Protein AF-A0A7C5BN01-F1 (afdb_monomer_lite)

Structure (mmCIF, N/CA/C/O backbone):
data_AF-A0A7C5BN01-F1
#
_entry.id   AF-A0A7C5BN01-F1
#
loop_
_atom_site.group_PDB
_atom_site.id
_atom_site.type_symbol
_atom_site.label_atom_id
_atom_site.label_alt_id
_atom_site.label_comp_id
_atom_site.label_asym_id
_atom_site.label_entity_id
_atom_site.label_seq_id
_atom_site.pdbx_PDB_ins_code
_atom_site.Cartn_x
_atom_site.Cartn_y
_atom_site.Cartn_z
_atom_site.occupancy
_atom_site.B_iso_or_equiv
_atom_site.auth_seq_id
_atom_site.auth_comp_id
_atom_site.auth_asym_id
_atom_site.auth_atom_id
_atom_site.pdbx_PDB_model_num
ATOM 1 N N . MET A 1 1 ? -23.016 30.269 14.672 1.00 46.22 1 MET A N 1
ATOM 2 C CA . MET A 1 1 ? -21.923 30.623 15.603 1.00 46.22 1 MET A CA 1
ATOM 3 C C . MET A 1 1 ? -20.638 30.646 14.795 1.00 46.22 1 MET A C 1
ATOM 5 O O . MET A 1 1 ? -20.379 29.663 14.116 1.00 46.22 1 MET A O 1
ATOM 9 N N . SER A 1 2 ? -19.907 31.763 14.779 1.00 53.81 2 SER A N 1
ATOM 10 C CA . SER A 1 2 ? -18.600 31.839 14.113 1.00 53.81 2 SER A CA 1
ATOM 11 C C . SER A 1 2 ? -17.539 31.393 15.111 1.00 53.81 2 SER A C 1
ATOM 13 O O . SER A 1 2 ? -17.453 31.978 16.188 1.00 53.81 2 SER A O 1
ATOM 15 N N . PHE A 1 3 ? -16.784 30.345 14.792 1.00 73.88 3 PHE A N 1
ATOM 16 C CA . PHE A 1 3 ? -15.655 29.918 15.616 1.00 73.88 3 PHE A CA 1
ATOM 17 C C . PHE A 1 3 ? -14.474 30.857 15.372 1.00 73.88 3 PHE A C 1
ATOM 19 O O . PHE A 1 3 ? -14.192 31.208 14.227 1.00 73.88 3 PHE A O 1
ATOM 26 N N . ASP A 1 4 ? -13.797 31.273 16.440 1.00 85.88 4 ASP A N 1
ATOM 27 C CA . ASP A 1 4 ? -12.591 32.094 16.331 1.00 85.88 4 ASP A CA 1
ATOM 28 C C . ASP A 1 4 ? -11.382 31.224 15.936 1.00 85.88 4 ASP A C 1
ATOM 30 O O . ASP A 1 4 ? -11.236 30.081 16.383 1.00 85.88 4 ASP A O 1
ATOM 34 N N . HIS A 1 5 ? -10.484 31.770 15.115 1.00 83.12 5 HIS A N 1
ATOM 35 C CA . HIS A 1 5 ? -9.267 31.104 14.653 1.00 83.12 5 HIS A CA 1
ATOM 36 C C . HIS A 1 5 ? -8.423 30.589 15.830 1.00 83.12 5 HIS A C 1
ATOM 38 O O . HIS A 1 5 ? -7.853 29.496 15.772 1.00 83.12 5 HIS A O 1
ATOM 44 N N . GLN A 1 6 ? -8.365 31.340 16.936 1.00 85.62 6 GLN A N 1
ATOM 45 C CA . GLN A 1 6 ? -7.630 30.914 18.128 1.00 85.62 6 GLN A CA 1
ATOM 46 C C . GLN A 1 6 ? -8.250 29.682 18.798 1.00 85.62 6 GLN A C 1
ATOM 48 O O . GLN A 1 6 ? -7.517 28.813 19.278 1.00 85.62 6 GLN A O 1
ATOM 53 N N . GLN A 1 7 ? -9.582 29.569 18.796 1.00 80.56 7 GLN A N 1
ATOM 54 C CA . GLN A 1 7 ? -10.296 28.426 19.370 1.00 80.56 7 GLN A CA 1
ATOM 55 C C . GLN A 1 7 ? -10.009 27.149 18.574 1.00 80.56 7 GLN A C 1
ATOM 57 O O . GLN A 1 7 ? -9.679 26.119 19.164 1.00 80.56 7 GLN A O 1
ATOM 62 N N . VAL A 1 8 ? -10.047 27.237 17.241 1.00 81.38 8 VAL A N 1
ATOM 63 C CA . VAL A 1 8 ? -9.732 26.112 16.346 1.00 81.38 8 VAL A CA 1
ATOM 64 C C . VAL A 1 8 ? -8.272 25.679 16.508 1.00 81.38 8 VAL A C 1
ATOM 66 O O . VAL A 1 8 ? -7.999 24.500 16.732 1.00 81.38 8 VAL A O 1
ATOM 69 N N . ALA A 1 9 ? -7.325 26.622 16.483 1.00 84.19 9 ALA A N 1
ATOM 70 C CA . ALA A 1 9 ? -5.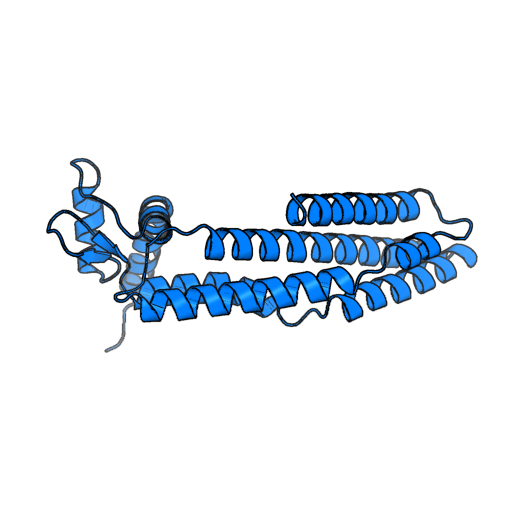904 26.312 16.651 1.00 84.19 9 ALA A CA 1
ATOM 71 C C . ALA A 1 9 ? -5.591 25.691 18.026 1.00 84.19 9 ALA A C 1
ATOM 73 O O . ALA A 1 9 ? -4.748 24.801 18.133 1.00 84.19 9 ALA A O 1
ATOM 74 N N . SER A 1 10 ? -6.274 26.139 19.084 1.00 86.62 10 SER A N 1
ATOM 75 C CA . SER A 1 10 ? -6.144 25.569 20.430 1.00 86.62 10 SER A CA 1
ATOM 76 C C . SER A 1 10 ? -6.632 24.119 20.493 1.00 86.62 10 SER A C 1
ATOM 78 O O . SER A 1 10 ? -5.953 23.271 21.071 1.00 86.62 10 SER A O 1
ATOM 80 N N . LEU A 1 11 ? -7.763 23.812 19.846 1.00 86.31 11 LEU A N 1
ATOM 81 C CA . LEU A 1 11 ? -8.287 22.449 19.761 1.00 86.31 11 LEU A CA 1
ATOM 82 C C . LEU A 1 11 ? -7.322 21.517 19.016 1.00 86.31 11 LEU A C 1
ATOM 84 O O . LEU A 1 11 ? -7.012 20.439 19.518 1.00 86.31 11 LEU A O 1
ATOM 88 N N . ILE A 1 12 ? -6.806 21.953 17.862 1.00 86.50 12 ILE A N 1
ATOM 89 C CA . ILE A 1 12 ? -5.848 21.172 17.064 1.00 86.50 12 ILE A CA 1
ATOM 90 C C . ILE A 1 12 ? -4.569 20.906 17.865 1.00 86.50 12 ILE A C 1
ATOM 92 O O . ILE A 1 12 ? -4.094 19.774 17.896 1.00 86.50 12 ILE A O 1
ATOM 96 N N . ARG A 1 13 ? -4.036 21.917 18.566 1.00 89.31 13 ARG A N 1
ATOM 97 C CA . ARG A 1 13 ? -2.856 21.738 19.425 1.00 89.31 13 ARG A CA 1
ATOM 98 C C . ARG A 1 13 ? -3.101 20.733 20.542 1.00 89.31 13 ARG A C 1
ATOM 100 O O . ARG A 1 13 ? -2.255 19.874 20.739 1.00 89.31 13 ARG A O 1
ATOM 107 N N . LYS A 1 14 ? -4.243 20.808 21.234 1.00 86.75 14 LYS A N 1
ATOM 108 C CA . LYS A 1 14 ? -4.600 19.843 22.289 1.00 86.75 14 LYS A CA 1
ATOM 109 C C . LYS A 1 14 ? -4.713 18.417 21.761 1.00 86.75 14 LYS A C 1
ATOM 111 O O . LYS A 1 14 ? -4.274 17.490 22.430 1.00 86.75 14 LYS A O 1
ATOM 116 N N . PHE A 1 15 ? -5.293 18.255 20.572 1.00 86.12 15 PHE A N 1
ATOM 117 C CA . PHE A 1 15 ? -5.367 16.963 19.898 1.00 86.12 15 PHE A CA 1
ATOM 118 C C . PHE A 1 15 ? -3.964 16.434 19.561 1.00 86.12 15 PHE A C 1
ATOM 120 O O . PHE A 1 15 ? -3.651 15.295 19.882 1.00 86.12 15 PHE A O 1
ATOM 127 N N . GLY A 1 16 ? -3.093 17.272 18.991 1.00 84.69 16 GLY A N 1
ATOM 128 C CA . GLY A 1 16 ? -1.726 16.883 18.632 1.00 84.69 16 GLY A CA 1
ATOM 129 C C . GLY A 1 16 ? -0.800 16.630 19.827 1.00 84.69 16 GLY A C 1
ATOM 130 O O . GLY A 1 16 ? 0.033 15.739 19.766 1.00 84.69 16 GLY A O 1
ATOM 131 N N . SER A 1 17 ? -0.944 17.369 20.930 1.00 87.50 17 SER A N 1
ATOM 132 C CA . SER A 1 17 ? -0.106 17.196 22.128 1.00 87.50 17 SER A CA 1
ATOM 133 C C . SER A 1 17 ? -0.443 15.950 22.948 1.00 87.50 17 SER A C 1
ATOM 135 O O . SER A 1 17 ? 0.311 15.592 23.845 1.00 87.50 17 SER A O 1
ATOM 137 N N . ALA A 1 18 ? -1.603 15.343 22.696 1.00 88.81 18 ALA A N 1
ATOM 138 C CA . ALA A 1 18 ? -2.059 14.122 23.351 1.00 88.81 18 ALA A CA 1
ATOM 139 C C . ALA A 1 18 ? -1.925 12.891 22.436 1.00 88.81 18 ALA A C 1
ATOM 141 O O . ALA A 1 18 ? -2.584 11.883 22.674 1.00 88.81 18 ALA A O 1
ATOM 142 N N . ASP A 1 19 ? -1.106 12.973 21.386 1.00 86.62 19 ASP A N 1
ATOM 143 C CA . ASP A 1 19 ? -0.919 11.955 20.348 1.00 86.62 19 ASP A CA 1
ATOM 144 C C . ASP A 1 19 ? -0.778 10.527 20.894 1.00 86.62 19 ASP A C 1
ATOM 146 O O . ASP A 1 19 ? -1.565 9.657 20.524 1.00 86.62 19 ASP A O 1
ATOM 150 N N . LYS A 1 20 ? 0.162 10.287 21.814 1.00 83.62 20 LYS A N 1
ATOM 151 C CA . LYS A 1 20 ? 0.433 8.951 22.366 1.00 83.62 20 LYS A CA 1
ATOM 152 C C . LYS A 1 20 ? -0.758 8.398 23.140 1.00 83.62 20 LYS A C 1
ATOM 154 O O . LYS A 1 20 ? -1.151 7.262 22.913 1.00 83.62 20 LYS A O 1
ATOM 159 N N . MET A 1 21 ? -1.372 9.221 23.989 1.00 87.19 21 MET A N 1
ATOM 160 C CA . MET A 1 21 ? -2.546 8.839 24.778 1.00 87.19 21 MET A CA 1
ATOM 161 C C . MET A 1 21 ? -3.765 8.582 23.890 1.00 87.19 21 MET A C 1
ATOM 163 O O . MET A 1 21 ? -4.518 7.643 24.121 1.00 87.19 21 MET A O 1
ATOM 167 N N . LEU A 1 22 ? -3.993 9.423 22.879 1.00 87.94 22 LEU A N 1
ATOM 168 C CA . LEU A 1 22 ? -5.119 9.259 21.963 1.00 87.94 22 LEU A CA 1
ATOM 169 C C . LEU A 1 22 ? -4.921 8.043 21.054 1.00 87.94 22 LEU A C 1
ATOM 171 O O . LEU A 1 22 ? -5.899 7.360 20.760 1.00 87.94 22 LEU A O 1
ATOM 175 N N . ALA A 1 23 ? -3.685 7.750 20.641 1.00 80.88 23 ALA A N 1
ATOM 176 C CA . ALA A 1 23 ? -3.341 6.526 19.925 1.00 80.88 23 ALA A CA 1
ATOM 177 C C . ALA A 1 23 ? -3.534 5.291 20.813 1.00 80.88 23 ALA A C 1
ATOM 179 O O . ALA A 1 23 ? -4.138 4.317 20.374 1.00 80.88 23 ALA A O 1
ATOM 180 N N . GLU A 1 24 ? -3.109 5.352 22.074 1.00 77.06 24 GLU A N 1
ATOM 181 C CA . GLU A 1 24 ? -3.341 4.295 23.056 1.00 77.06 24 GLU A CA 1
ATOM 182 C C . GLU A 1 24 ? -4.842 4.063 23.273 1.00 77.06 24 GLU A C 1
ATOM 184 O O . GLU A 1 24 ? -5.320 2.946 23.105 1.00 77.06 24 GLU A O 1
ATOM 189 N N . ALA A 1 25 ? -5.620 5.122 23.504 1.00 79.75 25 ALA A N 1
ATOM 190 C CA . ALA A 1 25 ? -7.074 5.043 23.634 1.00 79.75 25 ALA A CA 1
ATOM 191 C C . ALA A 1 25 ? -7.772 4.586 22.336 1.00 79.75 25 ALA A C 1
ATOM 193 O O . ALA A 1 25 ? -8.859 4.012 22.386 1.00 79.75 25 ALA A O 1
ATOM 194 N N . TYR A 1 26 ? -7.181 4.839 21.165 1.00 78.25 26 TYR A N 1
ATOM 195 C CA . TYR A 1 26 ? -7.676 4.340 19.881 1.00 78.25 26 TYR A CA 1
ATOM 196 C C . TYR A 1 26 ? -7.431 2.833 19.722 1.00 78.25 26 TYR A C 1
ATOM 198 O O . TYR A 1 26 ? -8.355 2.112 19.341 1.00 78.25 26 TYR A O 1
ATOM 206 N N . ILE A 1 27 ? -6.212 2.369 20.025 1.00 67.94 27 ILE A N 1
ATOM 207 C CA . ILE A 1 27 ? -5.761 0.978 19.853 1.00 67.94 27 ILE A CA 1
ATOM 208 C C . ILE A 1 27 ? -6.342 0.077 20.947 1.00 67.94 27 ILE A C 1
ATOM 210 O O . ILE A 1 27 ? -6.972 -0.934 20.645 1.00 67.94 27 ILE A O 1
ATOM 214 N N . ASN A 1 28 ? -6.173 0.470 22.209 1.00 69.88 28 ASN A N 1
ATOM 215 C CA . ASN A 1 28 ? -6.603 -0.289 23.386 1.00 69.88 28 ASN A CA 1
ATOM 216 C C . ASN A 1 28 ? -8.085 -0.057 23.710 1.00 69.88 28 ASN A C 1
ATOM 218 O O . ASN A 1 28 ? -8.662 -0.730 24.559 1.00 69.88 28 ASN A O 1
ATOM 222 N N . GLY A 1 29 ? -8.712 0.915 23.044 1.00 61.62 29 GLY A N 1
ATOM 223 C CA . GLY A 1 29 ? -10.105 1.305 23.237 1.00 61.62 29 GLY A CA 1
ATOM 224 C C . GLY A 1 29 ? -10.341 2.188 24.455 1.00 61.62 29 GLY A C 1
ATOM 225 O O . GLY A 1 29 ? -11.329 2.926 24.467 1.00 61.62 29 GLY A O 1
ATOM 226 N N . THR A 1 30 ? -9.446 2.150 25.441 1.00 76.25 30 THR A N 1
ATOM 227 C CA . THR A 1 30 ? -9.554 2.876 26.704 1.00 76.25 30 THR A CA 1
ATOM 228 C C . THR A 1 30 ? -8.213 3.423 27.161 1.00 76.25 30 THR A C 1
ATOM 230 O O . THR A 1 30 ? -7.155 2.908 26.810 1.00 76.25 30 THR A O 1
ATOM 233 N N . VAL A 1 31 ? -8.276 4.471 27.974 1.00 84.31 31 VAL A N 1
ATOM 234 C CA . VAL A 1 31 ? -7.169 4.963 28.789 1.00 84.31 31 VAL A CA 1
ATOM 235 C C . VAL A 1 31 ? -7.664 5.156 30.218 1.00 84.31 31 VAL A C 1
ATOM 237 O O . VAL A 1 31 ? -8.797 5.598 30.436 1.00 84.31 31 VAL A O 1
ATOM 240 N N . PHE A 1 32 ? -6.819 4.804 31.182 1.00 83.69 32 PHE A N 1
ATOM 241 C CA . PHE A 1 32 ? -7.106 4.951 32.604 1.00 83.69 32 PHE A CA 1
ATOM 242 C C . PHE A 1 32 ? -6.516 6.247 33.150 1.00 83.69 32 PHE A C 1
ATOM 244 O O . PHE A 1 32 ? -5.461 6.704 32.705 1.00 83.69 32 PHE A O 1
ATOM 251 N N . VAL A 1 33 ? -7.202 6.837 34.125 1.00 85.69 33 VAL A N 1
ATOM 252 C CA . VAL A 1 33 ? -6.685 8.010 34.831 1.00 85.69 33 VAL A CA 1
ATOM 253 C C . VAL A 1 33 ? -5.580 7.597 35.797 1.00 85.69 33 VAL A C 1
ATOM 255 O O . VAL A 1 33 ? -5.755 6.690 36.607 1.00 85.69 33 VAL A O 1
ATOM 258 N N . ASP A 1 34 ? -4.471 8.323 35.751 1.00 86.12 34 ASP A N 1
ATOM 259 C CA . ASP A 1 34 ? -3.405 8.293 36.745 1.00 86.12 34 ASP A CA 1
ATOM 260 C C . ASP A 1 34 ? -3.076 9.722 37.222 1.00 86.12 34 ASP A C 1
ATOM 262 O O . ASP A 1 34 ? -3.615 10.719 36.729 1.00 86.12 34 ASP A O 1
ATOM 266 N N . ASN A 1 35 ? -2.188 9.829 38.214 1.00 81.12 35 ASN A N 1
ATOM 267 C CA . ASN A 1 35 ? -1.823 11.114 38.818 1.00 81.12 35 ASN A CA 1
ATOM 268 C C . ASN A 1 35 ? -1.089 12.064 37.851 1.00 81.12 35 ASN A C 1
ATOM 270 O O . ASN A 1 35 ? -1.080 13.273 38.081 1.00 81.12 35 ASN A O 1
ATOM 274 N N . GLU A 1 36 ? -0.467 11.548 36.791 1.00 82.75 36 GLU A N 1
ATOM 275 C CA . GLU A 1 36 ? 0.297 12.340 35.823 1.00 82.75 36 GLU A CA 1
ATOM 276 C C . GLU A 1 36 ? -0.595 12.844 34.679 1.00 82.75 36 GLU A C 1
ATOM 278 O O . GLU A 1 36 ? -0.378 13.926 34.126 1.00 82.75 36 GLU A O 1
ATOM 283 N N . ASN A 1 37 ? -1.642 12.088 34.352 1.00 86.31 37 ASN A N 1
ATOM 284 C CA . ASN A 1 37 ? -2.431 12.252 33.141 1.00 86.31 37 ASN A CA 1
ATOM 285 C C . ASN A 1 37 ? -3.822 12.886 33.381 1.00 86.31 37 ASN A C 1
ATOM 287 O O . ASN A 1 37 ? -4.480 13.333 32.434 1.00 86.31 37 ASN A O 1
ATOM 291 N N . GLN A 1 38 ? -4.243 13.012 34.645 1.00 88.06 38 GLN A N 1
ATOM 292 C CA . GLN A 1 38 ? -5.576 13.478 35.046 1.00 88.06 38 GLN A CA 1
ATOM 293 C C . GLN A 1 38 ? -5.959 14.840 34.446 1.00 88.06 38 GLN A C 1
ATOM 295 O O . GLN A 1 38 ? -7.056 15.014 33.908 1.00 88.06 38 GLN A O 1
ATOM 300 N N . ASN A 1 39 ? -5.044 15.813 34.492 1.00 88.06 39 ASN A N 1
ATOM 301 C CA . ASN A 1 39 ? -5.288 17.154 33.951 1.00 88.06 39 ASN A CA 1
ATOM 302 C C . ASN A 1 39 ? -5.467 17.142 32.425 1.00 88.06 39 ASN A C 1
ATOM 304 O O . ASN A 1 39 ? -6.270 17.909 31.883 1.00 88.06 39 ASN A O 1
ATOM 308 N N . LEU A 1 40 ? -4.732 16.266 31.733 1.00 88.69 40 LEU A N 1
ATOM 309 C CA . LEU A 1 40 ? -4.818 16.106 30.286 1.00 88.69 40 LEU A CA 1
ATOM 310 C C . LEU A 1 40 ? -6.153 15.460 29.897 1.00 88.69 40 LEU A C 1
ATOM 312 O O . LEU A 1 40 ? -6.856 15.995 29.038 1.00 88.69 40 LEU A O 1
ATOM 316 N N . ILE A 1 41 ? -6.542 14.378 30.578 1.00 89.94 41 ILE A N 1
ATOM 317 C CA . ILE A 1 41 ? -7.807 13.669 30.341 1.00 89.94 41 ILE A CA 1
ATOM 318 C C . ILE A 1 41 ? -9.007 14.591 30.566 1.00 89.94 41 ILE A C 1
ATOM 320 O O . ILE A 1 41 ? -9.880 14.687 29.701 1.00 89.94 41 ILE A O 1
ATOM 324 N N . GLU A 1 42 ? -9.035 15.342 31.668 1.00 89.06 42 GLU A N 1
ATOM 325 C CA . GLU A 1 42 ? -10.108 16.309 31.928 1.00 89.06 42 GLU A CA 1
ATOM 326 C C . GLU A 1 42 ? -10.145 17.425 30.870 1.00 89.06 42 GLU A C 1
ATOM 328 O O . GLU A 1 42 ? -11.219 17.860 30.440 1.00 89.06 42 GLU A O 1
ATOM 333 N N . GLY A 1 43 ? -8.980 17.858 30.383 1.00 89.12 43 GLY A N 1
ATOM 334 C CA . GLY A 1 43 ? -8.869 18.802 29.273 1.00 89.12 43 GLY A CA 1
ATOM 335 C C . GLY A 1 43 ? -9.473 18.272 27.969 1.00 89.12 43 GLY A C 1
ATOM 336 O O . GLY A 1 43 ? -10.229 18.996 27.316 1.00 89.12 43 GLY A O 1
ATOM 337 N N . LEU A 1 44 ? -9.169 17.021 27.611 1.00 90.75 44 LEU A N 1
ATOM 338 C CA . LEU A 1 44 ? -9.653 16.342 26.402 1.00 90.75 44 LEU A CA 1
ATOM 339 C C . LEU A 1 44 ? -11.147 15.999 26.482 1.00 90.75 44 LEU A C 1
ATOM 341 O O . LEU A 1 44 ? -11.870 16.088 25.486 1.00 90.75 44 LEU A O 1
ATOM 345 N N . LYS A 1 45 ? -11.629 15.650 27.675 1.00 91.12 45 LYS A N 1
ATOM 346 C CA . LYS A 1 45 ? -13.047 15.434 27.975 1.00 91.12 45 LYS A CA 1
ATOM 347 C C . LYS A 1 45 ? -13.855 16.715 27.792 1.00 91.12 45 LYS A C 1
ATOM 349 O O . LYS A 1 45 ? -14.870 16.707 27.102 1.00 91.12 45 LYS A O 1
ATOM 354 N N . LYS A 1 46 ? -13.381 17.845 28.335 1.00 89.75 46 LYS A N 1
ATOM 355 C CA . LYS A 1 46 ? -14.041 19.157 28.175 1.00 89.75 46 LYS A CA 1
ATOM 356 C C . LYS A 1 46 ? -14.146 19.601 26.717 1.00 89.75 46 LYS A C 1
ATOM 358 O O . LYS A 1 46 ? -15.087 20.305 26.368 1.00 89.75 46 LYS A O 1
ATOM 363 N N . THR A 1 47 ? -13.204 19.197 25.866 1.00 88.25 47 THR A N 1
ATOM 364 C CA . THR A 1 47 ? -13.243 19.483 24.424 1.00 88.25 47 THR A CA 1
ATOM 365 C C . THR A 1 47 ? -14.042 18.458 23.615 1.00 88.25 47 THR A C 1
ATOM 367 O O . THR A 1 47 ? -14.112 18.585 22.397 1.00 88.25 47 THR A O 1
ATOM 370 N N . GLY A 1 48 ? -14.624 17.437 24.254 1.00 85.75 48 GLY A N 1
ATOM 371 C CA . GLY A 1 48 ? -15.384 16.382 23.578 1.00 85.75 48 GLY A CA 1
ATOM 372 C C . GLY A 1 48 ? -14.523 15.402 22.773 1.00 85.75 48 GLY A C 1
ATOM 373 O O . GLY A 1 48 ? -15.040 14.714 21.894 1.00 85.75 48 GLY A O 1
ATOM 374 N N . ILE A 1 49 ? -13.215 15.337 23.043 1.00 90.38 49 ILE A N 1
ATOM 375 C CA . ILE A 1 49 ? -12.303 14.383 22.394 1.00 90.38 49 ILE A CA 1
ATOM 376 C C . ILE A 1 49 ? -12.392 13.019 23.085 1.00 90.38 49 ILE A C 1
ATOM 378 O O . ILE A 1 49 ? -12.484 11.987 22.420 1.00 90.38 49 ILE A O 1
ATOM 382 N N . LEU A 1 50 ? -12.419 13.031 24.420 1.00 89.94 50 LEU A N 1
ATOM 383 C CA . LEU A 1 50 ? -12.647 11.857 25.257 1.00 89.94 50 LEU A CA 1
ATOM 384 C C . LEU A 1 50 ? -14.041 11.893 25.885 1.00 89.94 50 LEU A C 1
ATOM 386 O O . LEU A 1 50 ? -14.626 12.955 26.100 1.00 89.94 50 LEU A O 1
ATOM 390 N N . ARG A 1 51 ? -14.552 10.714 26.227 1.00 86.06 51 ARG A N 1
ATOM 391 C CA . ARG A 1 51 ? -15.742 10.522 27.058 1.00 86.06 51 ARG A CA 1
ATOM 392 C C . ARG A 1 51 ? -15.482 9.450 28.106 1.00 86.06 51 ARG A C 1
ATOM 394 O O . ARG A 1 51 ? -14.628 8.592 27.902 1.00 86.06 51 ARG A O 1
ATOM 401 N N . ILE A 1 52 ? -16.250 9.500 29.189 1.00 85.19 52 ILE A N 1
ATOM 402 C CA . ILE A 1 52 ? -16.259 8.444 30.205 1.00 85.19 52 ILE A CA 1
ATOM 403 C C . ILE A 1 52 ? -16.791 7.157 29.561 1.00 85.19 52 ILE A C 1
ATOM 405 O O . ILE A 1 52 ? -17.710 7.206 28.733 1.00 85.19 52 ILE A O 1
ATOM 409 N N . ALA A 1 53 ? -16.157 6.043 29.903 1.00 76.81 53 ALA A N 1
ATOM 410 C CA . ALA A 1 53 ? -16.530 4.701 29.498 1.00 76.81 53 ALA A CA 1
ATOM 411 C C . ALA A 1 53 ? -17.592 4.113 30.449 1.00 76.81 53 ALA A C 1
ATOM 413 O O . ALA A 1 53 ? -18.509 4.816 30.876 1.00 76.81 53 ALA A O 1
ATOM 414 N N . ASP A 1 54 ? -17.464 2.823 30.764 1.00 67.19 54 ASP A N 1
ATOM 415 C CA . ASP A 1 54 ? -18.339 2.100 31.686 1.00 67.19 54 ASP A CA 1
ATOM 416 C C . ASP A 1 54 ? -17.974 2.375 33.163 1.00 67.19 54 ASP A C 1
ATOM 418 O O . ASP A 1 54 ? -18.847 2.365 34.033 1.00 67.19 54 ASP A O 1
ATOM 422 N N . HIS A 1 55 ? -16.703 2.696 33.445 1.00 70.12 55 HIS A N 1
ATOM 423 C CA . HIS A 1 55 ? -16.195 3.070 34.770 1.00 70.12 55 HIS A CA 1
ATOM 424 C C . HIS A 1 55 ? -15.759 4.543 34.835 1.00 70.12 55 HIS A C 1
ATOM 426 O O . HIS A 1 55 ? -15.364 5.130 33.829 1.00 70.12 55 HIS A O 1
ATOM 432 N N . SER A 1 56 ? -15.812 5.152 36.030 1.00 71.12 56 SER A N 1
ATOM 433 C CA . SER A 1 56 ? -15.486 6.578 36.235 1.00 71.12 56 SER A CA 1
ATOM 434 C C . SER A 1 56 ? -14.052 6.946 35.862 1.00 71.12 56 SER A C 1
ATOM 436 O O . SER A 1 56 ? -13.796 8.089 35.484 1.00 71.12 56 SER A O 1
ATOM 438 N N . ASP A 1 57 ? -13.149 5.973 35.946 1.00 81.44 57 ASP A N 1
ATOM 439 C CA . ASP A 1 57 ? -11.705 6.170 35.807 1.00 81.44 57 ASP A CA 1
ATOM 440 C C . ASP A 1 57 ? -11.205 5.703 34.431 1.00 81.44 57 ASP A C 1
ATOM 442 O O . ASP A 1 57 ? -10.006 5.677 34.163 1.00 81.44 57 ASP A O 1
ATOM 446 N N . GLU A 1 58 ? -12.138 5.339 33.551 1.00 81.69 58 GLU A N 1
ATOM 447 C CA . GLU A 1 58 ? -11.888 4.799 32.226 1.00 81.69 58 GLU A CA 1
ATOM 448 C C . GLU A 1 58 ? -12.451 5.755 31.171 1.00 81.69 58 GLU A C 1
ATOM 450 O O . GLU A 1 58 ? -13.622 6.148 31.195 1.00 81.69 58 GLU A O 1
ATOM 455 N N . PHE A 1 59 ? -11.609 6.128 30.213 1.00 85.56 59 PHE A N 1
ATOM 456 C CA . PHE A 1 59 ? -11.944 7.090 29.173 1.00 85.56 59 PHE A CA 1
ATOM 457 C C . PHE A 1 59 ? -11.722 6.491 27.793 1.00 85.56 59 PHE A C 1
ATOM 459 O O . PHE A 1 59 ? -10.745 5.791 27.556 1.00 85.56 59 PHE A O 1
ATOM 466 N N . ARG A 1 60 ? -12.623 6.791 26.855 1.00 86.19 60 ARG A N 1
ATOM 467 C CA . ARG A 1 60 ? -12.522 6.365 25.450 1.00 86.19 60 ARG A CA 1
ATOM 468 C C . ARG A 1 60 ? -12.643 7.562 24.524 1.00 86.19 60 ARG A C 1
ATOM 470 O O . ARG A 1 60 ? -13.257 8.572 24.879 1.00 86.19 60 ARG A O 1
ATOM 477 N N . LEU A 1 61 ? -12.123 7.432 23.306 1.00 84.00 61 LEU A N 1
ATOM 478 C CA . LEU A 1 61 ? -12.379 8.410 22.249 1.00 84.00 61 LEU A CA 1
ATOM 479 C C . LEU A 1 61 ? -13.884 8.565 22.007 1.00 84.00 61 LEU A C 1
ATOM 481 O O . LEU A 1 61 ? -14.654 7.595 22.039 1.00 84.00 61 LEU A O 1
ATOM 485 N N . THR A 1 62 ? -14.317 9.790 21.725 1.00 84.06 62 THR A N 1
ATOM 486 C CA . THR A 1 62 ? -15.669 10.007 21.213 1.00 84.06 62 THR A CA 1
ATOM 487 C C . THR A 1 62 ? -15.814 9.411 19.818 1.00 84.06 62 THR A C 1
ATOM 489 O O . THR A 1 62 ? -14.857 9.301 19.047 1.00 84.06 62 THR A O 1
ATOM 492 N N . THR A 1 63 ? -17.041 9.017 19.476 1.00 72.75 63 THR A N 1
ATOM 493 C CA . THR A 1 63 ? -17.346 8.364 18.198 1.00 72.75 63 THR A CA 1
ATOM 494 C C . THR A 1 63 ? -16.917 9.208 17.000 1.00 72.75 63 THR A C 1
ATOM 496 O O . THR A 1 63 ? -16.441 8.660 16.010 1.00 72.75 63 THR A O 1
ATOM 499 N N . ASP A 1 64 ? -17.054 10.532 17.078 1.00 74.75 64 ASP A N 1
ATOM 500 C CA . ASP A 1 64 ? -16.715 11.433 15.975 1.00 74.75 64 ASP A CA 1
ATOM 501 C C . ASP A 1 64 ? -15.207 11.551 15.757 1.00 74.75 64 ASP A C 1
ATOM 503 O O . ASP A 1 64 ? -14.754 11.533 14.610 1.00 74.75 64 ASP A O 1
ATOM 507 N N . ILE A 1 65 ? -14.425 11.591 16.840 1.00 83.88 65 ILE A N 1
ATOM 508 C CA . ILE A 1 65 ? -12.962 11.563 16.774 1.00 83.88 65 ILE A CA 1
ATOM 509 C C . ILE A 1 65 ? -12.478 10.218 16.258 1.00 83.88 65 ILE A C 1
ATOM 511 O O . ILE A 1 65 ? -11.654 10.178 15.347 1.00 83.88 65 ILE A O 1
ATOM 515 N N . LYS A 1 66 ? -13.044 9.119 16.764 1.00 72.00 66 LYS A N 1
ATOM 516 C CA . LYS A 1 66 ? -12.709 7.789 16.265 1.00 72.00 66 LYS A CA 1
ATOM 517 C C . LYS A 1 66 ? -12.998 7.675 14.766 1.00 72.00 66 LYS A C 1
ATOM 519 O O . LYS A 1 66 ? -12.105 7.347 14.002 1.00 72.00 66 LYS A O 1
ATOM 524 N N . ARG A 1 67 ? -14.191 8.082 14.320 1.00 66.06 67 ARG A N 1
ATOM 525 C CA . ARG A 1 67 ? -14.560 8.121 12.894 1.00 66.06 67 ARG A CA 1
ATOM 526 C C . ARG A 1 67 ? -13.684 9.055 12.066 1.00 66.06 67 ARG A C 1
ATOM 528 O O . ARG A 1 67 ? -13.552 8.851 10.863 1.00 66.06 67 ARG A O 1
ATOM 535 N N . LEU A 1 68 ? -13.167 10.138 12.639 1.00 76.69 68 LEU A N 1
ATOM 536 C CA . LEU A 1 68 ? -12.220 11.016 11.957 1.00 76.69 68 LEU A CA 1
ATOM 537 C C . LEU A 1 68 ? -10.885 10.300 11.749 1.00 76.69 68 LEU A C 1
ATOM 539 O O . LEU A 1 68 ? -10.409 10.280 10.620 1.00 76.69 68 LEU A O 1
ATOM 543 N N . ILE A 1 69 ? -10.336 9.678 12.793 1.00 76.38 69 ILE A N 1
ATOM 544 C CA . ILE A 1 69 ? -9.106 8.879 12.716 1.00 76.38 69 ILE A CA 1
ATOM 545 C C . ILE A 1 69 ? -9.300 7.725 11.730 1.00 76.38 69 ILE A C 1
ATOM 547 O O . ILE A 1 69 ? -8.532 7.624 10.777 1.00 76.38 69 ILE A O 1
ATOM 551 N N . ASP A 1 70 ? -10.388 6.959 11.861 1.00 63.59 70 ASP A N 1
ATOM 552 C CA . ASP A 1 70 ? -10.776 5.910 10.917 1.00 63.59 70 ASP A CA 1
ATOM 553 C C . ASP A 1 70 ? -10.815 6.474 9.498 1.00 63.59 70 ASP A C 1
ATOM 555 O O . ASP A 1 70 ? -10.236 5.902 8.592 1.00 63.59 70 ASP A O 1
ATOM 559 N N . ARG A 1 71 ? -11.462 7.625 9.266 1.00 60.47 71 ARG A N 1
ATOM 560 C CA . ARG A 1 71 ? -11.523 8.236 7.932 1.00 60.47 71 ARG A CA 1
ATOM 561 C C . ARG A 1 71 ? -10.167 8.684 7.420 1.00 60.47 71 ARG A C 1
ATOM 563 O O . ARG A 1 71 ? -9.993 8.607 6.216 1.00 60.47 71 ARG A O 1
ATOM 570 N N . LEU A 1 72 ? -9.255 9.168 8.255 1.00 68.31 72 LEU A N 1
ATOM 571 C CA . LEU A 1 72 ? -7.929 9.624 7.831 1.00 68.31 72 LEU A CA 1
ATOM 572 C C . LEU A 1 72 ? -7.005 8.437 7.530 1.00 68.31 72 LEU A C 1
ATOM 574 O O . LEU A 1 72 ? -6.388 8.413 6.468 1.00 68.31 72 LEU A O 1
ATOM 578 N N . LEU A 1 73 ? -7.020 7.404 8.376 1.00 64.25 73 LEU A N 1
ATOM 579 C CA . LEU A 1 73 ? -6.339 6.130 8.126 1.00 64.25 73 LEU A CA 1
ATOM 580 C C . LEU A 1 73 ? -6.923 5.428 6.888 1.00 64.25 73 LEU A C 1
ATOM 582 O O . LEU A 1 73 ? -6.198 5.045 5.974 1.00 64.25 73 LEU A O 1
ATOM 586 N N . LEU A 1 74 ? -8.255 5.358 6.789 1.00 52.94 74 LEU A N 1
ATOM 587 C CA . LEU A 1 74 ? -8.970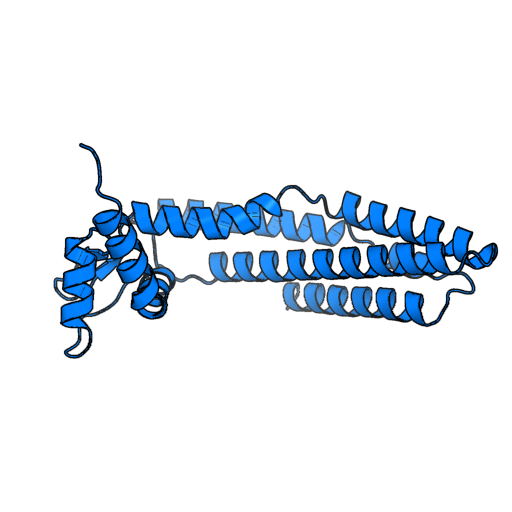 4.797 5.640 1.00 52.94 74 LEU A CA 1
ATOM 588 C C . LEU A 1 74 ? -8.918 5.686 4.397 1.00 52.94 74 LEU A C 1
ATOM 590 O O . LEU A 1 74 ? -9.237 5.205 3.321 1.00 52.94 74 LEU A O 1
ATOM 594 N N . ARG A 1 75 ? -8.609 6.983 4.493 1.00 44.00 75 ARG A N 1
ATOM 595 C CA . ARG A 1 75 ? -8.421 7.859 3.322 1.00 44.00 75 ARG A CA 1
ATOM 596 C C . ARG A 1 75 ? -7.065 7.589 2.691 1.00 44.00 75 ARG A C 1
ATOM 598 O O . ARG A 1 75 ? -7.014 7.538 1.470 1.00 44.00 75 ARG A O 1
ATOM 605 N N . ASN A 1 76 ? -6.036 7.313 3.490 1.00 45.94 76 ASN A N 1
ATOM 606 C CA . ASN A 1 76 ? -4.782 6.758 2.978 1.00 45.94 76 ASN A CA 1
ATOM 607 C C . ASN A 1 76 ? -5.015 5.381 2.329 1.00 45.94 76 ASN A C 1
ATOM 609 O O . ASN A 1 76 ? -4.478 5.110 1.262 1.00 45.94 76 ASN A O 1
ATOM 613 N N . LEU A 1 77 ? -5.905 4.553 2.892 1.00 44.72 77 LEU A N 1
ATOM 614 C CA . LEU A 1 77 ? -6.287 3.273 2.278 1.00 44.72 77 LEU A CA 1
ATOM 615 C C . LEU A 1 77 ? -7.182 3.433 1.039 1.00 44.72 77 LEU A C 1
ATOM 617 O O . LEU A 1 77 ? -7.033 2.680 0.092 1.00 44.72 77 LEU A O 1
ATOM 621 N N . ARG A 1 78 ? -8.089 4.417 0.987 1.00 39.72 78 ARG A N 1
ATOM 622 C CA . ARG A 1 78 ? -8.968 4.672 -0.171 1.00 39.72 78 ARG A CA 1
ATOM 623 C C . ARG A 1 78 ? -8.257 5.345 -1.339 1.00 39.72 78 ARG A C 1
ATOM 625 O O . ARG A 1 78 ? -8.639 5.088 -2.472 1.00 39.72 78 ARG A O 1
ATOM 632 N N . TYR A 1 79 ? -7.215 6.135 -1.078 1.00 40.84 79 TYR A N 1
ATOM 633 C CA . TYR A 1 79 ? -6.269 6.550 -2.121 1.00 40.84 79 TYR A CA 1
ATOM 634 C C . TYR A 1 79 ? -5.515 5.351 -2.720 1.00 40.84 79 TYR A C 1
ATOM 636 O O . TYR A 1 79 ? -5.106 5.417 -3.869 1.00 40.84 79 TYR A O 1
ATOM 644 N N . ARG A 1 80 ? -5.423 4.238 -1.982 1.00 43.47 80 ARG A N 1
ATOM 645 C CA . ARG A 1 80 ? -4.850 2.957 -2.422 1.00 43.47 80 ARG A CA 1
ATOM 646 C C . ARG A 1 80 ? -5.877 1.946 -2.956 1.00 43.47 80 ARG A C 1
ATOM 648 O O . ARG A 1 80 ? -5.496 1.012 -3.644 1.00 43.47 80 ARG A O 1
ATOM 655 N N . GLN A 1 81 ? -7.180 2.148 -2.726 1.00 46.19 81 GLN A N 1
ATOM 656 C CA . GLN A 1 81 ? -8.260 1.269 -3.220 1.00 46.19 81 GLN A CA 1
ATOM 657 C C . GLN A 1 81 ? -8.575 1.436 -4.717 1.00 46.19 81 GLN A C 1
ATOM 659 O O . GLN A 1 81 ? -9.555 0.871 -5.190 1.00 46.19 81 GLN A O 1
ATOM 664 N N . ASN A 1 82 ? -7.770 2.191 -5.468 1.00 44.38 82 ASN A N 1
ATOM 665 C CA . ASN A 1 82 ? -7.919 2.334 -6.917 1.00 44.38 82 ASN A CA 1
ATOM 666 C C . ASN A 1 82 ? -6.601 2.169 -7.689 1.00 44.38 82 ASN A C 1
ATOM 668 O O . ASN A 1 82 ? -6.531 2.597 -8.840 1.00 44.38 82 ASN A O 1
ATOM 672 N N . THR A 1 83 ? -5.595 1.505 -7.117 1.00 52.41 83 THR A N 1
ATOM 673 C CA . THR A 1 83 ? -4.522 0.936 -7.939 1.00 52.41 83 THR A CA 1
ATOM 674 C C . THR A 1 83 ? -4.798 -0.550 -8.066 1.00 52.41 83 THR A C 1
ATOM 676 O O . THR A 1 83 ? -4.497 -1.346 -7.187 1.00 52.41 83 THR A O 1
ATOM 679 N N . ASP A 1 84 ? -5.487 -0.904 -9.144 1.00 70.00 84 ASP A N 1
ATOM 680 C CA . ASP A 1 84 ? -5.598 -2.283 -9.597 1.00 70.00 84 ASP A CA 1
ATOM 681 C C . ASP A 1 84 ? -4.168 -2.813 -9.771 1.00 70.00 84 ASP A C 1
ATOM 683 O O . ASP A 1 84 ? -3.456 -2.342 -10.660 1.00 70.00 84 ASP A O 1
ATOM 687 N N . MET A 1 85 ? -3.721 -3.719 -8.894 1.00 74.19 85 MET A N 1
ATOM 688 C CA . MET A 1 85 ? -2.361 -4.272 -8.946 1.00 74.19 85 MET A CA 1
ATOM 689 C C . MET A 1 85 ? -2.064 -4.850 -10.333 1.00 74.19 85 MET A C 1
ATOM 691 O O . MET A 1 85 ? -0.952 -4.700 -10.823 1.00 74.19 85 MET A O 1
ATOM 695 N N . SER A 1 86 ? -3.072 -5.384 -11.035 1.00 77.38 86 SER A N 1
ATOM 696 C CA . SER A 1 86 ? -2.909 -5.809 -12.432 1.00 77.38 86 SER A CA 1
ATOM 697 C C . SER A 1 86 ? -2.557 -4.645 -13.362 1.00 77.38 86 SER A C 1
ATOM 699 O O . SER A 1 86 ? -1.709 -4.790 -14.235 1.00 77.38 86 SER A O 1
ATOM 701 N N . LYS A 1 87 ? -3.180 -3.471 -13.191 1.00 80.69 87 LYS A N 1
ATOM 702 C CA . LYS A 1 87 ? -2.838 -2.271 -13.978 1.00 80.69 87 LYS A CA 1
ATOM 703 C C . LYS A 1 87 ? -1.461 -1.738 -13.625 1.00 80.69 87 LYS A C 1
ATOM 705 O O . LYS A 1 87 ? -0.778 -1.236 -14.504 1.00 80.69 87 LYS A O 1
ATOM 710 N N . MET A 1 88 ? -1.079 -1.833 -12.357 1.00 80.44 88 MET A N 1
ATOM 711 C CA . MET A 1 88 ? 0.232 -1.400 -11.899 1.00 80.44 88 MET A CA 1
ATOM 712 C C . MET A 1 88 ? 1.346 -2.262 -12.492 1.00 80.44 88 MET A C 1
ATOM 714 O O . MET A 1 88 ? 2.274 -1.728 -13.085 1.00 80.44 88 MET A O 1
ATOM 718 N N . ILE A 1 89 ? 1.205 -3.587 -12.410 1.00 85.12 89 ILE A N 1
ATOM 719 C CA . ILE A 1 89 ? 2.123 -4.542 -13.042 1.00 85.12 89 ILE A CA 1
ATOM 720 C C . ILE A 1 89 ? 2.186 -4.320 -14.550 1.00 85.12 89 ILE A C 1
ATOM 722 O O . ILE A 1 89 ? 3.273 -4.306 -15.111 1.00 85.12 89 ILE A O 1
ATOM 726 N N . LYS A 1 90 ? 1.040 -4.075 -15.194 1.00 86.88 90 LYS A N 1
ATOM 727 C CA . LYS A 1 90 ? 1.011 -3.747 -16.618 1.00 86.88 90 LYS A CA 1
ATOM 728 C C . LYS A 1 90 ? 1.750 -2.442 -16.939 1.00 86.88 90 LYS A C 1
ATOM 730 O O . LYS A 1 90 ? 2.462 -2.385 -17.927 1.00 86.88 90 LYS A O 1
ATOM 735 N N . SER A 1 91 ? 1.613 -1.412 -16.103 1.00 86.38 91 SER A N 1
ATOM 736 C CA . SER A 1 91 ? 2.369 -0.162 -16.269 1.00 86.38 91 SER A CA 1
ATOM 737 C C . SER A 1 91 ? 3.872 -0.409 -16.171 1.00 86.38 91 SER A C 1
ATOM 739 O O . SER A 1 91 ? 4.624 0.099 -16.988 1.00 86.38 91 SER A O 1
ATOM 741 N N . VAL A 1 92 ? 4.299 -1.230 -15.206 1.00 90.56 92 VAL A N 1
ATOM 742 C CA . VAL A 1 92 ? 5.706 -1.626 -15.065 1.00 90.56 92 VAL A CA 1
ATOM 743 C C . VAL A 1 92 ? 6.190 -2.388 -16.301 1.00 90.56 92 VAL A C 1
ATOM 745 O O . VAL A 1 92 ? 7.301 -2.150 -16.758 1.00 90.56 92 VAL A O 1
ATOM 748 N N . GLU A 1 93 ? 5.373 -3.284 -16.853 1.00 92.31 93 GLU A N 1
ATOM 749 C CA . GLU A 1 93 ? 5.684 -4.006 -18.091 1.00 92.31 93 GLU A CA 1
ATOM 750 C C . GLU A 1 93 ? 5.867 -3.042 -19.277 1.00 92.31 93 GLU A C 1
ATOM 752 O O . GLU A 1 93 ? 6.894 -3.104 -19.953 1.00 92.31 93 GLU A O 1
ATOM 757 N N . ASP A 1 94 ? 4.937 -2.098 -19.463 1.00 92.62 94 ASP A N 1
ATOM 758 C CA . ASP A 1 94 ? 5.016 -1.063 -20.503 1.00 92.62 94 ASP A CA 1
ATOM 759 C C . ASP A 1 94 ? 6.291 -0.194 -20.334 1.00 92.62 94 ASP A C 1
ATOM 761 O O . ASP A 1 94 ? 6.999 0.085 -21.307 1.00 92.62 94 ASP A O 1
ATOM 765 N N . ASP A 1 95 ? 6.638 0.191 -19.099 1.00 92.25 95 ASP A N 1
ATOM 766 C CA . ASP A 1 95 ? 7.853 0.962 -18.799 1.00 92.25 95 ASP A CA 1
ATOM 767 C C . ASP A 1 95 ? 9.140 0.156 -19.042 1.00 92.25 95 ASP A C 1
ATOM 769 O O . ASP A 1 95 ? 10.154 0.716 -19.463 1.00 92.25 95 ASP A O 1
ATOM 773 N N . ILE A 1 96 ? 9.121 -1.161 -18.818 1.00 94.88 96 ILE A N 1
ATOM 774 C CA . ILE A 1 96 ? 10.252 -2.055 -19.108 1.00 94.88 96 ILE A CA 1
ATOM 775 C C . ILE A 1 96 ? 10.461 -2.199 -20.618 1.00 94.88 96 ILE A C 1
ATOM 777 O O . ILE A 1 96 ? 11.609 -2.194 -21.075 1.00 94.88 96 ILE A O 1
ATOM 781 N N . GLU A 1 97 ? 9.387 -2.286 -21.406 1.00 94.81 97 GLU A N 1
ATOM 782 C CA . GLU A 1 97 ? 9.482 -2.264 -22.869 1.00 94.81 97 GLU A CA 1
ATOM 783 C C . GLU A 1 97 ? 10.056 -0.934 -23.375 1.00 94.81 97 GLU A C 1
ATOM 785 O O . GLU A 1 97 ? 10.964 -0.932 -24.213 1.00 94.81 97 GLU A O 1
ATOM 790 N N . ALA A 1 98 ? 9.591 0.192 -22.827 1.00 94.00 98 ALA A N 1
ATOM 791 C CA . ALA A 1 98 ? 10.092 1.519 -23.176 1.00 94.00 98 ALA A CA 1
ATOM 792 C C . ALA A 1 98 ? 11.567 1.706 -22.778 1.00 94.00 98 ALA A C 1
ATOM 794 O O . ALA A 1 98 ? 12.383 2.148 -23.592 1.00 94.00 98 ALA A O 1
ATOM 795 N N . TYR A 1 99 ? 11.940 1.271 -21.569 1.00 95.62 99 TYR A N 1
ATOM 796 C CA . TYR A 1 99 ? 13.327 1.221 -21.109 1.00 95.62 99 TYR A CA 1
ATOM 797 C C . TYR A 1 99 ? 14.207 0.425 -22.071 1.00 95.62 99 TYR A C 1
ATOM 799 O O . TYR A 1 99 ? 15.281 0.881 -22.471 1.00 95.62 99 TYR A O 1
ATOM 807 N N . ARG A 1 100 ? 13.754 -0.774 -22.455 1.00 95.12 100 ARG A N 1
ATOM 808 C CA . ARG A 1 100 ? 14.487 -1.649 -23.367 1.00 95.12 100 ARG A CA 1
ATOM 809 C C . ARG A 1 100 ? 14.692 -0.980 -24.722 1.00 95.12 100 ARG A C 1
ATOM 811 O O . ARG A 1 100 ? 15.809 -1.005 -25.235 1.00 95.12 100 ARG A O 1
ATOM 818 N N . TYR A 1 101 ? 13.649 -0.368 -25.282 1.00 95.62 101 TYR A N 1
ATOM 819 C CA . TYR A 1 101 ? 13.741 0.349 -26.550 1.00 95.62 101 TYR A CA 1
ATOM 820 C C . TYR A 1 101 ? 14.777 1.480 -26.479 1.00 95.62 101 TYR A C 1
ATOM 822 O O . TYR A 1 101 ? 15.688 1.517 -27.309 1.00 95.62 101 TYR A O 1
ATOM 830 N N . ALA A 1 102 ? 14.692 2.348 -25.466 1.00 96.00 102 ALA A N 1
ATOM 831 C CA . ALA A 1 102 ? 15.633 3.451 -25.274 1.00 96.00 102 ALA A CA 1
ATOM 832 C C . ALA A 1 102 ? 17.076 2.943 -25.094 1.00 96.00 102 ALA A C 1
ATOM 834 O O . ALA A 1 102 ? 18.020 3.473 -25.686 1.00 96.00 102 ALA A O 1
ATOM 835 N N . PHE A 1 103 ? 17.254 1.856 -24.337 1.00 94.56 103 PHE A N 1
ATOM 836 C CA . PHE A 1 103 ? 18.556 1.232 -24.124 1.00 94.56 103 PHE A CA 1
ATOM 837 C C . PHE A 1 103 ? 19.163 0.678 -25.423 1.00 94.56 103 PHE A C 1
ATOM 839 O O . PHE A 1 103 ? 20.321 0.963 -25.728 1.00 94.56 103 PHE A O 1
ATOM 846 N N . GLU A 1 104 ? 18.390 -0.070 -26.219 1.00 94.31 104 GLU A N 1
ATOM 847 C CA . GLU A 1 104 ? 18.842 -0.634 -27.502 1.00 94.31 104 GLU A CA 1
ATOM 848 C C . GLU A 1 104 ? 19.204 0.462 -28.530 1.00 94.31 104 GLU A C 1
ATOM 850 O O . GLU A 1 104 ? 20.082 0.253 -29.372 1.00 94.31 104 GLU A O 1
ATOM 855 N N . HIS A 1 105 ? 18.594 1.649 -28.428 1.00 96.44 105 HIS A N 1
ATOM 856 C CA . HIS A 1 105 ? 18.865 2.806 -29.293 1.00 96.44 105 HIS A CA 1
ATOM 857 C C . HIS A 1 105 ? 19.945 3.763 -28.752 1.00 96.44 105 HIS A C 1
ATOM 859 O O . HIS A 1 105 ? 20.290 4.733 -29.427 1.00 96.44 105 HIS A O 1
ATOM 865 N N . ASN A 1 106 ? 20.560 3.463 -27.600 1.00 94.62 106 ASN A N 1
ATOM 866 C CA . ASN A 1 106 ? 21.532 4.321 -26.899 1.00 94.62 106 ASN A CA 1
ATOM 867 C C . ASN A 1 106 ? 20.965 5.689 -26.456 1.00 94.62 106 ASN A C 1
ATOM 869 O O . ASN A 1 106 ? 21.700 6.672 -26.332 1.00 94.62 106 ASN A O 1
ATOM 873 N N . GLU A 1 107 ? 19.663 5.757 -26.183 1.00 96.50 107 GLU A N 1
ATOM 874 C CA . GLU A 1 107 ? 18.976 6.932 -25.639 1.00 96.50 107 GLU A CA 1
ATOM 875 C C . GLU A 1 107 ? 19.094 6.930 -24.107 1.00 96.50 107 GLU A C 1
ATOM 877 O O . GLU A 1 107 ? 18.167 6.586 -23.378 1.00 96.50 107 GLU A O 1
ATOM 882 N N . HIS A 1 108 ? 20.286 7.259 -23.599 1.00 92.62 108 HIS A N 1
ATOM 883 C CA . HIS A 1 108 ? 20.619 7.089 -22.179 1.00 92.62 108 HIS A CA 1
ATOM 884 C C . HIS A 1 108 ? 19.728 7.886 -21.213 1.00 92.62 108 HIS A C 1
ATOM 886 O O . HIS A 1 108 ? 19.425 7.384 -20.132 1.00 92.62 108 HIS A O 1
ATOM 892 N N . ASP A 1 109 ? 19.309 9.098 -21.580 1.00 89.31 109 ASP A N 1
ATOM 893 C CA . ASP A 1 109 ? 18.465 9.936 -20.719 1.00 89.31 109 ASP A CA 1
ATOM 894 C C . ASP A 1 109 ? 17.048 9.352 -20.585 1.00 89.31 109 ASP A C 1
ATOM 896 O O . ASP A 1 109 ? 16.544 9.218 -19.471 1.00 89.31 109 ASP A O 1
ATOM 900 N N . GLU A 1 110 ? 16.450 8.910 -21.695 1.00 87.06 110 GLU A N 1
ATOM 901 C CA . GLU A 1 110 ? 15.135 8.248 -21.713 1.00 87.06 110 GLU A CA 1
ATOM 902 C C . GLU A 1 110 ? 15.178 6.892 -20.995 1.00 87.06 110 GLU A C 1
ATOM 904 O O . GLU A 1 110 ? 14.296 6.567 -20.200 1.00 87.06 110 GLU A O 1
ATOM 909 N N . ALA A 1 111 ? 16.248 6.115 -21.192 1.00 92.38 111 ALA A N 1
ATOM 910 C CA . ALA A 1 111 ? 16.443 4.870 -20.457 1.00 92.38 111 ALA A CA 1
ATOM 911 C C . ALA A 1 111 ? 16.533 5.124 -18.940 1.00 92.38 111 ALA A C 1
ATOM 913 O O . ALA A 1 111 ? 15.926 4.403 -18.152 1.00 92.38 111 ALA A O 1
ATOM 914 N N . ASN A 1 112 ? 17.246 6.162 -18.496 1.00 87.94 112 ASN A N 1
ATOM 915 C CA . ASN A 1 112 ? 17.302 6.498 -17.071 1.00 87.94 112 ASN A CA 1
ATOM 916 C C . ASN A 1 112 ? 15.936 6.939 -16.528 1.00 87.94 112 ASN A C 1
ATOM 918 O O . ASN A 1 112 ? 15.568 6.524 -15.432 1.00 87.94 112 ASN A O 1
ATOM 922 N N . TYR A 1 113 ? 15.169 7.711 -17.301 1.00 83.62 113 TYR A N 1
ATOM 923 C CA . TYR A 1 113 ? 13.818 8.127 -16.926 1.00 83.62 113 TYR A CA 1
ATOM 924 C C . TYR A 1 113 ? 12.888 6.928 -16.686 1.00 83.62 113 TYR A C 1
ATOM 926 O O . TYR A 1 113 ? 12.298 6.808 -15.612 1.00 83.62 113 TYR A O 1
ATOM 934 N N . HIS A 1 114 ? 12.812 5.988 -17.633 1.00 89.12 114 HIS A N 1
ATOM 935 C CA . HIS A 1 114 ? 11.990 4.788 -17.451 1.00 89.12 114 HIS A CA 1
ATOM 936 C C . HIS A 1 114 ? 12.497 3.902 -16.307 1.00 89.12 114 HIS A C 1
ATOM 938 O O . HIS A 1 114 ? 11.699 3.301 -15.593 1.00 89.12 114 HIS A O 1
ATOM 944 N N . LEU A 1 115 ? 13.810 3.853 -16.064 1.00 87.94 115 LEU A N 1
ATOM 945 C CA . LEU A 1 115 ? 14.368 3.110 -14.932 1.00 87.94 115 LEU A CA 1
ATOM 946 C C . LEU A 1 115 ? 13.926 3.671 -13.570 1.00 87.94 115 LEU A C 1
ATOM 948 O O . LEU A 1 115 ? 13.738 2.892 -12.633 1.00 87.94 115 LEU A O 1
ATOM 952 N N . GLU A 1 116 ? 13.781 4.993 -13.452 1.00 78.75 116 GLU A N 1
ATOM 953 C CA . GLU A 1 116 ? 13.230 5.648 -12.259 1.00 78.75 116 GLU A CA 1
ATOM 954 C C . GLU A 1 116 ? 11.737 5.339 -12.100 1.00 78.75 116 GLU A C 1
ATOM 956 O O . GLU A 1 116 ? 11.326 4.908 -11.025 1.00 78.75 116 GLU A O 1
ATOM 961 N N . LEU A 1 117 ? 10.947 5.434 -13.178 1.00 80.31 117 LEU A N 1
ATOM 962 C CA . LEU A 1 117 ? 9.519 5.085 -13.156 1.00 80.31 117 LEU A CA 1
ATOM 963 C C . LEU A 1 117 ? 9.266 3.636 -12.724 1.00 80.31 117 LEU A C 1
ATOM 965 O O . LEU A 1 117 ? 8.359 3.369 -11.928 1.00 80.31 117 LEU A O 1
ATOM 969 N N . ILE A 1 118 ? 10.088 2.704 -13.215 1.00 87.62 118 ILE A N 1
ATOM 970 C CA . ILE A 1 118 ? 10.041 1.295 -12.814 1.00 87.62 118 ILE A CA 1
ATOM 971 C C . ILE A 1 118 ? 10.332 1.170 -11.316 1.00 87.62 118 ILE A C 1
ATOM 973 O O . ILE A 1 118 ? 9.614 0.463 -10.613 1.00 87.62 118 ILE A O 1
ATOM 977 N N . ASP A 1 119 ? 11.369 1.841 -10.807 1.00 82.88 119 ASP A N 1
ATOM 978 C CA . ASP A 1 119 ? 11.734 1.768 -9.387 1.00 82.88 119 ASP A CA 1
ATOM 979 C C . ASP A 1 119 ? 10.625 2.295 -8.478 1.00 82.88 119 ASP A C 1
ATOM 981 O O . ASP A 1 119 ? 10.249 1.621 -7.517 1.00 82.88 119 ASP A O 1
ATOM 985 N N . ASP A 1 120 ? 10.086 3.466 -8.812 1.00 75.50 120 ASP A N 1
ATOM 986 C CA . ASP A 1 120 ? 9.017 4.113 -8.059 1.00 75.50 120 ASP A CA 1
ATOM 987 C C . ASP A 1 120 ? 7.762 3.239 -8.053 1.00 75.50 120 ASP A C 1
ATOM 989 O O . ASP A 1 120 ? 7.212 2.945 -6.991 1.00 75.50 120 ASP A O 1
ATOM 993 N N . SER A 1 121 ? 7.364 2.718 -9.215 1.00 79.19 121 SER A N 1
ATOM 994 C CA . SER A 1 121 ? 6.203 1.835 -9.331 1.00 79.19 121 SER A CA 1
ATOM 995 C C . SER A 1 121 ? 6.392 0.543 -8.530 1.00 79.19 121 SER A C 1
ATOM 997 O O . SER A 1 121 ? 5.529 0.151 -7.741 1.00 79.19 121 SER A O 1
ATOM 999 N N . LEU A 1 122 ? 7.536 -0.132 -8.657 1.00 84.56 122 LEU A N 1
ATOM 1000 C CA . LEU A 1 122 ? 7.807 -1.351 -7.890 1.00 84.56 122 LEU A CA 1
ATOM 1001 C C . LEU A 1 122 ? 7.821 -1.076 -6.376 1.00 84.56 122 LEU A C 1
ATOM 1003 O O . LEU A 1 122 ? 7.272 -1.864 -5.598 1.00 84.56 122 LEU A O 1
ATOM 1007 N N . TYR A 1 123 ? 8.405 0.048 -5.954 1.00 79.19 123 TYR A N 1
ATOM 1008 C CA . TYR A 1 123 ? 8.438 0.463 -4.554 1.00 79.19 123 TYR A CA 1
ATOM 1009 C C . TYR A 1 123 ? 7.036 0.752 -4.007 1.00 79.19 123 TYR A C 1
ATOM 1011 O O . TYR A 1 123 ? 6.653 0.194 -2.974 1.00 79.19 123 TYR A O 1
ATOM 1019 N N . GLU A 1 124 ? 6.248 1.570 -4.707 1.00 74.19 124 GLU A N 1
ATOM 1020 C CA . GLU A 1 124 ? 4.877 1.903 -4.321 1.00 74.19 124 GLU A CA 1
ATOM 1021 C C . GLU A 1 124 ? 4.009 0.642 -4.226 1.00 74.19 124 GLU A C 1
ATOM 1023 O O . GLU A 1 124 ? 3.249 0.496 -3.267 1.00 74.19 124 GLU A O 1
ATOM 1028 N N . SER A 1 125 ? 4.185 -0.314 -5.149 1.00 77.56 125 SER A N 1
ATOM 1029 C CA . SER A 1 125 ? 3.457 -1.594 -5.156 1.00 77.56 125 SER A CA 1
ATOM 1030 C C . SER A 1 125 ? 3.678 -2.351 -3.848 1.00 77.56 125 SER A C 1
ATOM 1032 O O . SER A 1 125 ? 2.741 -2.824 -3.199 1.00 77.56 125 SER A O 1
ATOM 1034 N N . MET A 1 126 ? 4.945 -2.457 -3.446 1.00 81.00 126 MET A N 1
ATOM 1035 C CA . MET A 1 126 ? 5.347 -3.174 -2.241 1.00 81.00 126 MET A CA 1
ATOM 1036 C C . MET A 1 126 ? 4.867 -2.460 -0.981 1.00 81.00 126 MET A C 1
ATOM 1038 O O . MET A 1 126 ? 4.338 -3.096 -0.067 1.00 81.00 126 MET A O 1
ATOM 1042 N N . GLU A 1 127 ? 4.982 -1.133 -0.942 1.00 76.56 127 GLU A N 1
ATOM 1043 C CA . GLU A 1 127 ? 4.510 -0.344 0.192 1.00 76.56 127 GLU A CA 1
ATOM 1044 C C . GLU A 1 127 ? 2.984 -0.447 0.348 1.00 76.56 127 GLU A C 1
ATOM 1046 O O . GLU A 1 127 ? 2.464 -0.540 1.464 1.00 76.56 127 GLU A O 1
ATOM 1051 N N . MET A 1 128 ? 2.244 -0.473 -0.763 1.00 74.62 128 MET A N 1
ATOM 1052 C CA . MET A 1 128 ? 0.798 -0.683 -0.771 1.00 74.62 128 MET A CA 1
ATOM 1053 C C . MET A 1 128 ? 0.413 -2.053 -0.206 1.00 74.62 128 MET A C 1
ATOM 1055 O O . MET A 1 128 ? -0.487 -2.121 0.641 1.00 74.62 128 MET A O 1
ATOM 1059 N N . LEU A 1 129 ? 1.098 -3.119 -0.626 1.00 77.19 129 LEU A N 1
ATOM 1060 C CA . LEU A 1 129 ? 0.854 -4.480 -0.147 1.00 77.19 129 LEU A CA 1
ATOM 1061 C C . LEU A 1 129 ? 1.143 -4.632 1.350 1.00 77.19 129 LEU A C 1
ATOM 1063 O O . LEU A 1 129 ? 0.273 -5.094 2.087 1.00 77.19 129 LEU A O 1
ATOM 1067 N N . GLU A 1 130 ? 2.312 -4.194 1.822 1.00 77.50 130 GLU A N 1
ATOM 1068 C CA . GLU A 1 130 ? 2.692 -4.279 3.243 1.00 77.50 130 GLU A CA 1
ATOM 1069 C C . GLU A 1 130 ? 1.711 -3.527 4.146 1.00 77.50 130 GLU A C 1
ATOM 1071 O O . GLU A 1 130 ? 1.271 -4.030 5.183 1.00 77.50 130 GLU A O 1
ATOM 1076 N N . ASN A 1 131 ? 1.303 -2.326 3.735 1.00 72.31 131 ASN A N 1
ATOM 1077 C CA . ASN A 1 131 ? 0.340 -1.545 4.502 1.00 72.31 131 ASN A CA 1
ATOM 1078 C C . ASN A 1 131 ? -1.043 -2.207 4.528 1.00 72.31 131 ASN A C 1
ATOM 1080 O O . ASN A 1 131 ? -1.689 -2.244 5.578 1.00 72.31 131 ASN A O 1
ATOM 1084 N N . SER A 1 132 ? -1.494 -2.752 3.399 1.00 70.25 132 SER A N 1
ATOM 1085 C CA . SER A 1 132 ? -2.779 -3.452 3.319 1.00 70.25 132 SER A CA 1
ATOM 1086 C C . SER A 1 132 ? -2.776 -4.725 4.174 1.00 70.25 132 SER A C 1
ATOM 1088 O O . SER A 1 132 ? -3.739 -4.993 4.897 1.00 70.25 132 SER A O 1
ATOM 1090 N N . LEU A 1 133 ? -1.655 -5.453 4.186 1.00 72.88 133 LEU A N 1
ATOM 1091 C CA . LEU A 1 133 ? -1.434 -6.627 5.026 1.00 72.88 133 LEU A CA 1
ATOM 1092 C C . LEU A 1 133 ? -1.446 -6.278 6.522 1.00 72.88 133 LEU A C 1
ATOM 1094 O O . LEU A 1 133 ? -2.132 -6.929 7.309 1.00 72.88 133 LEU A O 1
ATOM 1098 N N . SER A 1 134 ? -0.731 -5.223 6.916 1.00 71.94 134 SER A N 1
ATOM 1099 C CA . SER A 1 134 ? -0.685 -4.736 8.301 1.00 71.94 134 SER A CA 1
ATOM 1100 C C . SER A 1 134 ? -2.077 -4.355 8.820 1.00 71.94 134 SER A C 1
ATOM 1102 O O . SER A 1 134 ? -2.486 -4.764 9.911 1.00 71.94 134 SER A O 1
ATOM 1104 N N . VAL A 1 135 ? -2.860 -3.643 8.002 1.00 66.88 135 VAL A N 1
ATOM 1105 C CA . VAL A 1 135 ? -4.244 -3.270 8.328 1.00 66.88 135 VAL A CA 1
ATOM 1106 C C . VAL A 1 135 ? -5.139 -4.499 8.460 1.00 66.88 135 VAL A C 1
ATOM 1108 O O . VAL A 1 135 ? -5.924 -4.577 9.407 1.00 66.88 135 VAL A O 1
ATOM 1111 N N . MET A 1 136 ? -5.008 -5.473 7.556 1.00 69.00 136 MET A N 1
ATOM 1112 C CA . MET A 1 136 ? -5.741 -6.738 7.630 1.00 69.00 136 MET A CA 1
ATOM 1113 C C . MET A 1 136 ? -5.429 -7.487 8.933 1.00 69.00 136 MET A C 1
ATOM 1115 O O . MET A 1 136 ? -6.350 -7.851 9.667 1.00 69.00 136 MET A O 1
ATOM 1119 N N . PHE A 1 137 ? -4.147 -7.671 9.261 1.00 68.31 137 PHE A N 1
ATOM 1120 C CA . PHE A 1 137 ? -3.738 -8.335 10.499 1.00 68.31 137 PHE A CA 1
ATOM 1121 C C . PHE A 1 137 ? -4.239 -7.596 11.732 1.00 68.31 137 PHE A C 1
ATOM 1123 O O . PHE A 1 137 ? -4.747 -8.236 12.649 1.00 68.31 137 PHE A O 1
ATOM 1130 N N . SER A 1 138 ? -4.164 -6.266 11.755 1.00 63.47 138 SER A N 1
ATOM 1131 C CA . SER A 1 138 ? -4.681 -5.467 12.866 1.00 63.47 138 SER A CA 1
ATOM 1132 C C . SER A 1 138 ? -6.196 -5.636 13.031 1.00 63.47 138 SER A C 1
ATOM 1134 O O . SER A 1 138 ? -6.673 -5.850 14.145 1.00 63.47 138 SER A O 1
ATOM 1136 N N . ALA A 1 139 ? -6.957 -5.637 11.932 1.00 60.78 139 ALA A N 1
ATOM 1137 C CA . ALA A 1 139 ? -8.405 -5.836 11.965 1.00 60.78 139 ALA A CA 1
ATOM 1138 C C . ALA A 1 139 ? -8.808 -7.240 12.459 1.00 60.78 139 ALA A C 1
ATOM 1140 O O . ALA A 1 139 ? -9.796 -7.375 13.181 1.00 60.78 139 ALA A O 1
ATOM 1141 N N . ILE A 1 140 ? -8.042 -8.278 12.103 1.00 59.47 140 ILE A N 1
ATOM 1142 C CA . ILE A 1 140 ? -8.289 -9.665 12.534 1.00 59.47 140 ILE A CA 1
ATOM 1143 C C . ILE A 1 140 ? -7.857 -9.887 13.990 1.00 59.47 140 ILE A C 1
ATOM 1145 O O . ILE A 1 140 ? -8.579 -10.513 14.765 1.00 59.47 140 ILE A O 1
ATOM 1149 N N . THR A 1 141 ? -6.678 -9.392 14.366 1.00 57.34 141 THR A N 1
ATOM 1150 C CA . THR A 1 141 ? -6.052 -9.671 15.672 1.00 57.34 141 THR A CA 1
ATOM 1151 C C . THR A 1 141 ? -6.537 -8.747 16.786 1.00 57.34 141 THR A C 1
ATOM 1153 O O . THR A 1 141 ? -6.320 -9.054 17.958 1.00 57.34 141 THR A O 1
ATOM 1156 N N . SER A 1 142 ? -7.237 -7.654 16.458 1.00 57.25 142 SER A N 1
ATOM 1157 C CA . SER A 1 142 ? -7.881 -6.786 17.445 1.00 57.25 142 SER A CA 1
ATOM 1158 C C . SER A 1 142 ? -8.927 -7.567 18.259 1.00 57.25 142 SER A C 1
ATOM 1160 O O . SER A 1 142 ? -10.076 -7.779 17.840 1.00 57.25 142 SER A O 1
ATOM 1162 N N . GLN A 1 143 ? -8.510 -8.016 19.448 1.00 47.53 143 GLN A N 1
ATOM 1163 C CA . GLN A 1 143 ? -9.366 -8.651 20.444 1.00 47.53 143 GLN A CA 1
ATOM 1164 C C . GLN A 1 143 ? -10.338 -7.617 21.027 1.00 47.53 143 GLN A C 1
ATOM 1166 O O . GLN A 1 143 ? -9.926 -6.618 21.601 1.00 47.53 143 GLN A O 1
ATOM 1171 N N . PHE A 1 144 ? -11.641 -7.880 20.881 1.00 45.94 144 PHE A N 1
ATOM 1172 C CA . PHE A 1 144 ? -12.742 -7.346 21.703 1.00 45.94 144 PHE A CA 1
ATOM 1173 C C . PHE A 1 144 ? -12.797 -5.834 22.012 1.00 45.94 144 PHE A C 1
ATOM 1175 O O . PHE A 1 144 ? -13.469 -5.435 22.957 1.00 45.94 144 PHE A O 1
ATOM 1182 N N . GLY A 1 145 ? -12.199 -4.964 21.200 1.00 44.47 145 GLY A N 1
ATOM 1183 C CA . GLY A 1 145 ? -12.193 -3.534 21.517 1.00 44.47 145 GLY A CA 1
ATOM 1184 C C . GLY A 1 145 ? -13.525 -2.790 21.330 1.00 44.47 145 GLY A C 1
ATOM 1185 O O . GLY A 1 145 ? -13.709 -1.745 21.950 1.00 44.47 145 GLY A O 1
ATOM 1186 N N . PHE A 1 146 ? -14.443 -3.223 20.445 1.00 44.53 146 PHE A N 1
ATOM 1187 C CA . PHE A 1 146 ? -15.307 -2.209 19.806 1.00 44.53 146 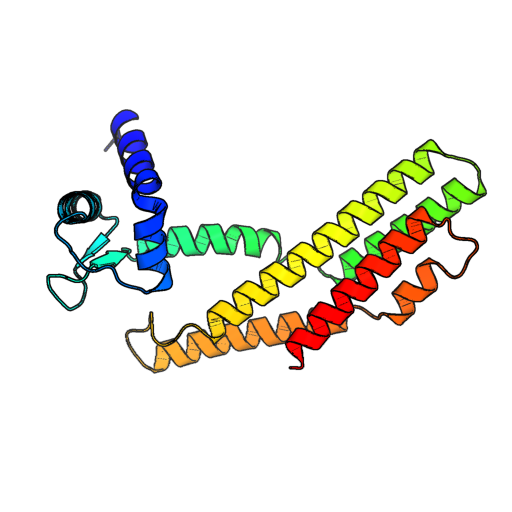PHE A CA 1
ATOM 1188 C C . PHE A 1 146 ? -16.695 -2.575 19.293 1.00 44.53 146 PHE A C 1
ATOM 1190 O O . PHE A 1 146 ? -17.175 -1.959 18.343 1.00 44.53 146 PHE A O 1
ATOM 1197 N N . VAL A 1 147 ? -17.424 -3.469 19.949 1.00 47.34 147 VAL A N 1
ATOM 1198 C CA . VAL A 1 147 ? -18.785 -3.769 19.495 1.00 47.34 147 VAL A CA 1
ATOM 1199 C C . VAL A 1 147 ? -19.712 -4.053 20.661 1.00 47.34 147 VAL A C 1
ATOM 1201 O O . VAL A 1 147 ? -19.557 -5.041 21.365 1.00 47.34 147 VAL A O 1
ATOM 1204 N N . ASN A 1 148 ? -20.716 -3.179 20.825 1.00 50.84 148 ASN A N 1
ATOM 1205 C CA . ASN A 1 148 ? -21.741 -3.225 21.882 1.00 50.84 148 ASN A CA 1
ATOM 1206 C C . ASN A 1 148 ? -22.572 -4.529 21.881 1.00 50.84 148 ASN A C 1
ATOM 1208 O O . ASN A 1 148 ? -23.455 -4.701 22.717 1.00 50.84 148 ASN A O 1
ATOM 1212 N N . SER A 1 149 ? -22.354 -5.415 20.904 1.00 57.62 149 SER A N 1
ATOM 1213 C CA . SER A 1 149 ? -22.964 -6.736 20.807 1.00 57.62 149 SER A CA 1
ATOM 1214 C C . SER A 1 149 ? -22.139 -7.669 19.913 1.00 57.62 149 SER A C 1
ATOM 1216 O O . SER A 1 149 ? -21.497 -7.234 18.952 1.00 57.62 149 SER A O 1
ATOM 1218 N N . LEU A 1 150 ? -22.237 -8.975 20.174 1.00 62.41 150 LEU A N 1
ATOM 1219 C CA . LEU A 1 150 ? -21.623 -10.048 19.379 1.00 62.41 150 LEU A CA 1
ATOM 1220 C C . LEU A 1 150 ? -21.933 -9.932 17.873 1.00 62.41 150 LEU A C 1
ATOM 1222 O O . LEU A 1 150 ? -21.054 -10.129 17.038 1.00 62.41 150 LEU A O 1
ATOM 1226 N N . ALA A 1 151 ? -23.161 -9.540 17.522 1.00 68.00 151 ALA A N 1
ATOM 1227 C CA . ALA A 1 151 ? -23.600 -9.385 16.134 1.00 68.00 151 ALA A CA 1
ATOM 1228 C C . ALA A 1 151 ? -22.802 -8.321 15.365 1.00 68.00 151 ALA A C 1
ATOM 1230 O O . ALA A 1 151 ? -22.551 -8.474 14.170 1.00 68.00 151 ALA A O 1
ATOM 1231 N N . SER A 1 152 ? -22.384 -7.246 16.036 1.00 63.16 152 SER A N 1
ATOM 1232 C CA . SER A 1 152 ? -21.560 -6.227 15.391 1.00 63.16 152 SER A CA 1
ATOM 1233 C C . SER A 1 152 ? -20.126 -6.734 15.173 1.00 63.16 152 SER A C 1
ATOM 1235 O O . SER A 1 152 ? -19.538 -6.395 14.148 1.00 63.16 152 SER A O 1
ATOM 1237 N N . LYS A 1 153 ? -19.583 -7.591 16.062 1.00 65.56 153 LYS A N 1
ATOM 1238 C CA . LYS A 1 153 ? -18.251 -8.207 15.865 1.00 65.56 153 LYS A CA 1
ATOM 1239 C C . LYS A 1 153 ? -18.241 -9.164 14.691 1.00 65.56 153 LYS A C 1
ATOM 1241 O O . LYS A 1 153 ? -17.292 -9.164 13.921 1.00 65.56 153 LYS A O 1
ATOM 1246 N N . ILE A 1 154 ? -19.314 -9.939 14.533 1.00 68.25 154 ILE A N 1
ATOM 1247 C CA . ILE A 1 154 ? -19.480 -10.832 13.383 1.00 68.25 154 ILE A CA 1
ATOM 1248 C C . ILE A 1 154 ? -19.389 -10.021 12.085 1.00 68.25 154 ILE A C 1
ATOM 1250 O O . ILE A 1 154 ? -18.569 -10.346 11.238 1.00 68.25 154 ILE A O 1
ATOM 1254 N N . ARG A 1 155 ? -20.110 -8.895 11.975 1.00 70.06 155 ARG A N 1
ATOM 1255 C CA . ARG A 1 155 ? -20.043 -8.029 10.780 1.00 70.06 155 ARG A CA 1
ATOM 1256 C C . ARG A 1 155 ? -18.675 -7.383 10.559 1.00 70.06 155 ARG A C 1
ATOM 1258 O O . ARG A 1 155 ? -18.274 -7.169 9.419 1.00 70.06 155 ARG A O 1
ATOM 1265 N N . GLU A 1 156 ? -17.984 -6.999 11.628 1.00 68.69 156 GLU A N 1
ATOM 1266 C CA . GLU A 1 156 ? -16.624 -6.454 11.551 1.00 68.69 156 GLU A CA 1
ATOM 1267 C C . GLU A 1 156 ? -15.641 -7.512 11.032 1.00 68.69 156 GLU A C 1
ATOM 1269 O O . GLU A 1 156 ? -14.913 -7.252 10.076 1.00 68.69 156 GLU A O 1
ATOM 1274 N N . ASN A 1 157 ? -15.698 -8.724 11.588 1.00 69.75 157 ASN A N 1
ATOM 1275 C CA . ASN A 1 157 ? -14.881 -9.853 11.158 1.00 69.75 157 ASN A CA 1
ATOM 1276 C C . ASN A 1 157 ? -15.221 -10.291 9.724 1.00 69.75 157 ASN A C 1
ATOM 1278 O O . ASN A 1 157 ? -14.312 -10.573 8.955 1.00 69.75 157 ASN A O 1
ATOM 1282 N N . GLU A 1 158 ? -16.497 -10.296 9.327 1.00 74.31 158 GLU A N 1
ATOM 1283 C CA . GLU A 1 158 ? -16.926 -10.567 7.945 1.00 74.31 158 GLU A CA 1
ATOM 1284 C C . GLU A 1 158 ? -16.340 -9.550 6.957 1.00 74.31 158 GLU A C 1
ATOM 1286 O O . GLU A 1 158 ? -15.899 -9.923 5.873 1.00 74.31 158 GLU A O 1
ATOM 1291 N N . ARG A 1 159 ? -16.284 -8.264 7.328 1.00 70.56 159 ARG A N 1
ATOM 1292 C CA . ARG A 1 159 ? -15.653 -7.224 6.498 1.00 70.56 159 ARG A CA 1
ATOM 1293 C C . ARG A 1 159 ? -14.142 -7.385 6.418 1.00 70.56 159 ARG A C 1
ATOM 1295 O O . ARG A 1 159 ? -13.589 -7.241 5.333 1.00 70.56 159 ARG A O 1
ATOM 1302 N N . ALA A 1 160 ? -13.488 -7.673 7.542 1.00 66.69 160 ALA A N 1
ATOM 1303 C CA . ALA A 1 160 ? -12.055 -7.944 7.568 1.00 66.69 160 ALA A CA 1
ATOM 1304 C C . ALA A 1 160 ? -11.714 -9.178 6.717 1.00 66.69 160 ALA A C 1
ATOM 1306 O O . ALA A 1 160 ? -10.768 -9.137 5.937 1.00 66.69 160 ALA A O 1
ATOM 1307 N N . LEU A 1 161 ? -12.535 -10.231 6.791 1.00 66.94 161 LEU A N 1
ATOM 1308 C CA . LEU A 1 161 ? -12.406 -11.433 5.970 1.00 66.94 161 LEU A CA 1
ATOM 1309 C C . LEU A 1 161 ? -12.614 -11.135 4.480 1.00 66.94 161 LEU A C 1
ATOM 1311 O O . LEU A 1 161 ? -11.824 -11.587 3.660 1.00 66.94 161 LEU A O 1
ATOM 1315 N N . ALA A 1 162 ? -13.634 -10.353 4.120 1.00 71.88 162 ALA A N 1
ATOM 1316 C CA . ALA A 1 162 ? -13.860 -9.947 2.732 1.00 71.88 162 ALA A CA 1
ATOM 1317 C C . ALA A 1 162 ? -12.687 -9.117 2.179 1.00 71.88 162 ALA A C 1
ATOM 1319 O O . ALA A 1 162 ? -12.273 -9.306 1.037 1.00 71.88 162 ALA A O 1
ATOM 1320 N N . TYR A 1 163 ? -12.119 -8.228 2.999 1.00 68.75 163 TYR A N 1
ATOM 1321 C CA . TYR A 1 163 ? -10.924 -7.467 2.642 1.00 68.75 163 TYR A CA 1
ATOM 1322 C C . TYR A 1 163 ? -9.695 -8.373 2.471 1.00 68.75 163 TYR A C 1
ATOM 1324 O O . TYR A 1 163 ? -8.986 -8.250 1.478 1.00 68.75 163 TYR A O 1
ATOM 1332 N N . ALA A 1 164 ? -9.494 -9.339 3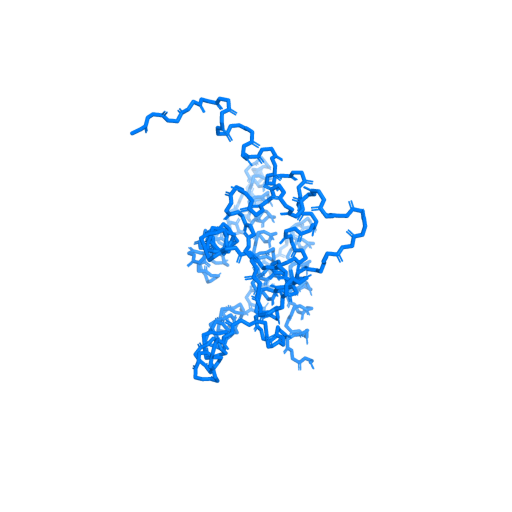.373 1.00 69.38 164 ALA A N 1
ATOM 1333 C CA . ALA A 1 164 ? -8.434 -10.339 3.264 1.00 69.38 164 ALA A CA 1
ATOM 1334 C C . ALA A 1 164 ? -8.552 -11.173 1.977 1.00 69.38 164 ALA A C 1
ATOM 1336 O O . ALA A 1 164 ? -7.572 -11.365 1.265 1.00 69.38 164 ALA A O 1
ATOM 1337 N N . GLN A 1 165 ? -9.762 -11.627 1.641 1.00 73.69 165 GLN A N 1
ATOM 1338 C CA . GLN A 1 165 ? -10.030 -12.370 0.406 1.00 73.69 165 GLN A CA 1
ATOM 1339 C C . GLN A 1 165 ? -9.712 -11.544 -0.844 1.00 73.69 165 GLN A C 1
ATOM 1341 O O . GLN A 1 165 ? -9.145 -12.073 -1.800 1.00 73.69 165 GLN A O 1
ATOM 1346 N N . GLN A 1 166 ? -10.051 -10.254 -0.836 1.00 76.06 166 GLN A N 1
ATOM 1347 C CA . GLN A 1 166 ? -9.713 -9.345 -1.928 1.00 76.06 166 GLN A CA 1
ATOM 1348 C C . GLN A 1 166 ? -8.194 -9.151 -2.052 1.00 76.06 166 GLN A C 1
ATOM 1350 O O . GLN A 1 166 ? -7.672 -9.219 -3.15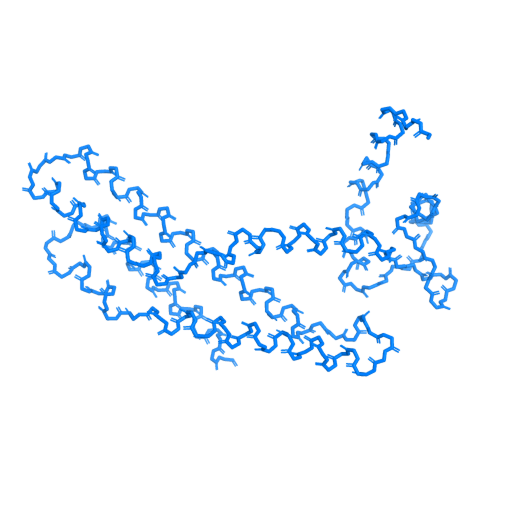8 1.00 76.06 166 GLN A O 1
ATOM 1355 N N . LEU A 1 167 ? -7.480 -9.000 -0.935 1.00 73.81 167 LEU A N 1
ATOM 1356 C CA . LEU A 1 167 ? -6.022 -8.866 -0.922 1.00 73.81 167 LEU A CA 1
ATOM 1357 C C . LEU A 1 167 ? -5.321 -10.125 -1.451 1.00 73.81 167 LEU A C 1
ATOM 1359 O O . LEU A 1 167 ? -4.414 -10.033 -2.270 1.00 73.81 167 LEU A O 1
ATOM 1363 N N . VAL A 1 168 ? -5.781 -11.313 -1.048 1.00 77.62 168 VAL A N 1
ATOM 1364 C CA . VAL A 1 168 ? -5.286 -12.589 -1.594 1.00 77.62 168 VAL A CA 1
ATOM 1365 C C . VAL A 1 168 ? -5.550 -12.683 -3.096 1.00 77.62 168 VAL A C 1
ATOM 1367 O O . VAL A 1 168 ? -4.704 -13.164 -3.846 1.00 77.62 168 VAL A O 1
ATOM 1370 N N . LYS A 1 169 ? -6.713 -12.214 -3.560 1.00 79.50 169 LYS A N 1
ATOM 1371 C CA . LYS A 1 169 ? -7.026 -12.168 -4.990 1.00 79.50 169 LYS A CA 1
ATOM 1372 C C . LYS A 1 169 ? -6.076 -11.236 -5.743 1.00 79.50 169 LYS A C 1
ATOM 1374 O O . LYS A 1 169 ? -5.619 -11.624 -6.808 1.00 79.50 169 LYS A O 1
ATOM 1379 N N . GLU A 1 170 ? -5.788 -10.053 -5.207 1.00 77.12 170 GLU A N 1
ATOM 1380 C CA . GLU A 1 170 ? -4.852 -9.084 -5.796 1.00 77.12 170 GLU A CA 1
ATOM 1381 C C . GLU A 1 170 ? -3.414 -9.610 -5.819 1.00 77.12 170 GLU A C 1
ATOM 1383 O O . GLU A 1 170 ? -2.740 -9.476 -6.833 1.00 77.12 170 GLU A O 1
ATOM 1388 N N . LEU A 1 171 ? -2.966 -10.290 -4.761 1.00 78.06 171 LEU A N 1
ATOM 1389 C CA . LEU A 1 171 ? -1.676 -10.984 -4.765 1.00 78.06 171 LEU A CA 1
ATOM 1390 C C . LEU A 1 171 ? -1.632 -12.046 -5.867 1.00 78.06 171 LEU A C 1
ATOM 1392 O O . LEU A 1 171 ? -0.738 -12.037 -6.702 1.00 78.06 171 LEU A O 1
ATOM 1396 N N . ASN A 1 172 ? -2.650 -12.901 -5.962 1.00 80.06 172 ASN A N 1
ATOM 1397 C CA . ASN A 1 172 ? -2.708 -13.939 -6.996 1.00 80.06 172 ASN A CA 1
ATOM 1398 C C . ASN A 1 172 ? -2.768 -13.402 -8.440 1.00 80.06 172 ASN A C 1
ATOM 1400 O O . ASN A 1 172 ? -2.640 -14.195 -9.370 1.00 80.06 172 ASN A O 1
ATOM 1404 N N . GLN A 1 173 ? -2.982 -12.098 -8.651 1.00 79.94 173 GLN A N 1
ATOM 1405 C CA . GLN A 1 173 ? -2.856 -11.489 -9.978 1.00 79.94 173 GLN A CA 1
ATOM 1406 C C . GLN A 1 173 ? -1.396 -11.305 -10.403 1.00 79.94 173 GLN A C 1
ATOM 1408 O O . GLN A 1 173 ? -1.129 -11.254 -11.600 1.00 79.94 173 GLN A O 1
ATOM 1413 N N . ILE A 1 174 ? -0.456 -11.224 -9.456 1.00 82.38 174 ILE A N 1
ATOM 1414 C CA . ILE A 1 174 ? 0.971 -11.142 -9.762 1.00 82.38 174 ILE A CA 1
ATOM 1415 C C . ILE A 1 174 ? 1.480 -12.546 -10.076 1.00 82.38 174 ILE A C 1
ATOM 1417 O O . ILE A 1 174 ? 1.666 -13.386 -9.191 1.00 82.38 174 ILE A O 1
ATOM 1421 N N . ASN A 1 175 ? 1.755 -12.783 -11.352 1.00 84.38 175 ASN A N 1
ATOM 1422 C CA . ASN A 1 175 ? 2.449 -13.974 -11.797 1.00 84.38 175 ASN A CA 1
ATOM 1423 C C . ASN A 1 175 ? 3.959 -13.716 -11.803 1.00 84.38 175 ASN A C 1
ATOM 1425 O O . ASN A 1 175 ? 4.483 -12.987 -12.640 1.00 84.38 175 ASN A O 1
ATOM 1429 N N . LEU A 1 176 ? 4.672 -14.353 -10.872 1.00 84.44 176 LEU A N 1
ATOM 1430 C CA . LEU A 1 176 ? 6.125 -14.217 -10.773 1.00 84.44 176 LEU A CA 1
ATOM 1431 C C . LEU A 1 176 ? 6.858 -14.656 -12.044 1.00 84.44 176 LEU A C 1
ATOM 1433 O O . LEU A 1 176 ? 7.955 -14.164 -12.282 1.00 84.44 176 LEU A O 1
ATOM 1437 N N . HIS A 1 177 ? 6.288 -15.570 -12.835 1.00 84.44 177 HIS A N 1
ATOM 1438 C CA . HIS A 1 177 ? 6.895 -15.996 -14.094 1.00 84.44 177 HIS A CA 1
ATOM 1439 C C . HIS A 1 177 ? 7.015 -14.832 -15.081 1.00 84.44 177 HIS A C 1
ATOM 1441 O O . HIS A 1 177 ? 8.094 -14.619 -15.622 1.00 84.44 177 HIS A O 1
ATOM 1447 N N . ASP A 1 178 ? 5.964 -14.021 -15.198 1.00 86.25 178 ASP A N 1
ATOM 1448 C CA . ASP A 1 178 ? 5.935 -12.861 -16.091 1.00 86.25 178 ASP A CA 1
ATOM 1449 C C . ASP A 1 178 ? 6.983 -11.820 -15.645 1.00 86.25 178 ASP A C 1
ATOM 1451 O O . ASP A 1 178 ? 7.697 -11.243 -16.461 1.00 86.25 178 ASP A O 1
ATOM 1455 N N . CYS A 1 179 ? 7.193 -11.666 -14.331 1.00 86.94 179 CYS A N 1
ATOM 1456 C CA . CYS A 1 179 ? 8.265 -10.816 -13.803 1.00 86.94 179 CYS A CA 1
ATOM 1457 C C . CYS A 1 179 ? 9.679 -11.325 -14.140 1.00 86.94 179 CYS A C 1
ATOM 1459 O O . CYS A 1 179 ? 10.607 -10.524 -14.232 1.00 86.94 179 CYS A O 1
ATOM 1461 N N . TYR A 1 180 ? 9.874 -12.641 -14.295 1.00 87.25 180 TYR A N 1
ATOM 1462 C CA . TYR A 1 180 ? 11.149 -13.200 -14.762 1.00 87.25 180 TYR A CA 1
ATOM 1463 C C . TYR A 1 180 ? 11.379 -12.920 -16.254 1.00 87.25 180 TYR A C 1
ATOM 1465 O O . TYR A 1 180 ? 12.525 -12.743 -16.672 1.00 87.25 180 TYR A O 1
ATOM 1473 N N . ASP A 1 181 ? 10.309 -12.826 -17.046 1.00 87.88 181 ASP A N 1
ATOM 1474 C CA . ASP A 1 181 ? 10.396 -12.531 -18.478 1.00 87.88 181 ASP A CA 1
ATOM 1475 C C . ASP A 1 181 ? 10.827 -11.084 -18.765 1.00 87.88 181 ASP A C 1
ATOM 1477 O O . ASP A 1 181 ? 11.485 -10.825 -19.776 1.00 87.88 181 ASP A O 1
ATOM 1481 N N . TRP A 1 182 ? 10.584 -10.154 -17.838 1.00 88.69 182 TRP A N 1
ATOM 1482 C CA . TRP A 1 182 ? 10.999 -8.747 -17.940 1.00 88.69 182 TRP A CA 1
ATOM 1483 C C . TRP A 1 182 ? 12.507 -8.521 -18.131 1.00 88.69 182 TRP A C 1
ATOM 1485 O O . TRP A 1 182 ? 12.933 -7.475 -18.627 1.00 88.69 182 TRP A O 1
ATOM 1495 N N . PHE A 1 183 ? 13.333 -9.500 -17.768 1.00 82.38 183 PHE A N 1
ATOM 1496 C CA . PHE A 1 183 ? 14.778 -9.476 -17.999 1.00 82.38 183 PHE A CA 1
ATOM 1497 C C . PHE A 1 183 ? 15.266 -10.671 -18.826 1.00 82.38 183 PHE A C 1
ATOM 1499 O O . PHE A 1 183 ? 16.455 -10.987 -18.818 1.00 82.38 183 PHE A O 1
ATOM 1506 N N . ASN A 1 184 ? 14.381 -11.302 -19.606 1.00 85.44 184 ASN A N 1
ATOM 1507 C CA . ASN A 1 184 ? 14.730 -12.334 -20.588 1.00 85.44 184 ASN A CA 1
ATOM 1508 C C . ASN A 1 184 ? 15.329 -11.728 -21.878 1.00 85.44 184 ASN A C 1
ATOM 1510 O O . ASN A 1 184 ? 14.919 -12.001 -23.005 1.00 85.44 184 ASN A O 1
ATOM 1514 N N . TRP A 1 185 ? 16.295 -10.836 -21.693 1.00 88.44 185 TRP A N 1
ATOM 1515 C CA . TRP A 1 185 ? 17.097 -10.183 -22.719 1.00 88.44 185 TRP A CA 1
ATOM 1516 C C . TRP A 1 185 ? 18.443 -9.787 -22.091 1.00 88.44 185 TRP A C 1
ATOM 1518 O O . TRP A 1 185 ? 18.720 -10.129 -20.941 1.00 88.44 185 TRP A O 1
ATOM 1528 N N . ALA A 1 186 ? 19.313 -9.081 -22.816 1.00 86.62 186 ALA A N 1
ATOM 1529 C CA . ALA A 1 186 ? 20.580 -8.577 -22.270 1.00 86.62 186 ALA A CA 1
ATOM 1530 C C . ALA A 1 186 ? 20.367 -7.366 -21.332 1.00 86.62 186 ALA A C 1
ATOM 1532 O O . ALA A 1 186 ? 20.971 -6.310 -21.520 1.00 86.62 186 ALA A O 1
ATOM 1533 N N . ALA A 1 187 ? 19.477 -7.520 -20.349 1.00 87.81 187 ALA A N 1
ATOM 1534 C CA . ALA A 1 187 ? 19.068 -6.474 -19.430 1.00 87.81 187 ALA A CA 1
ATOM 1535 C C . ALA A 1 187 ? 20.256 -5.988 -18.582 1.00 87.81 187 ALA A C 1
ATOM 1537 O O . ALA A 1 187 ? 21.008 -6.805 -18.036 1.00 87.81 187 ALA A O 1
ATOM 1538 N N . PRO A 1 188 ? 20.418 -4.668 -18.406 1.00 90.44 188 PRO A N 1
ATOM 1539 C CA . PRO A 1 188 ? 21.442 -4.121 -17.532 1.00 90.44 188 PRO A CA 1
ATOM 1540 C C . PRO A 1 188 ? 21.312 -4.605 -16.077 1.00 90.44 188 PRO A C 1
ATOM 1542 O O . PRO A 1 188 ? 20.203 -4.883 -15.592 1.00 90.44 188 PRO A O 1
ATOM 1545 N N . PRO A 1 189 ? 22.432 -4.679 -15.334 1.00 90.31 189 PRO A N 1
ATOM 1546 C CA . PRO A 1 189 ? 22.427 -5.075 -13.927 1.00 90.31 189 PRO A CA 1
ATOM 1547 C C . PRO A 1 189 ? 21.549 -4.188 -13.038 1.00 90.31 189 PRO A C 1
ATOM 1549 O O . PRO A 1 189 ? 21.070 -4.637 -11.999 1.00 90.31 189 PRO A O 1
ATOM 1552 N N . GLU A 1 190 ? 21.372 -2.917 -13.389 1.00 89.62 190 GLU A N 1
ATOM 1553 C CA . GLU A 1 190 ? 20.555 -1.946 -12.657 1.00 89.62 190 GLU A CA 1
ATOM 1554 C C . GLU A 1 190 ? 19.083 -2.358 -12.655 1.00 89.62 190 GLU A C 1
ATOM 1556 O O . GLU A 1 190 ? 18.500 -2.511 -11.581 1.00 89.62 190 GLU A O 1
ATOM 1561 N N . LEU A 1 191 ? 18.515 -2.610 -13.839 1.00 91.31 191 LEU A N 1
ATOM 1562 C CA . LEU A 1 191 ? 17.137 -3.075 -13.993 1.00 91.31 191 LEU A CA 1
ATOM 1563 C C . LEU A 1 191 ? 16.948 -4.439 -13.321 1.00 91.31 191 LEU A C 1
ATOM 1565 O O . LEU A 1 191 ? 16.038 -4.625 -12.514 1.00 91.31 191 LEU A O 1
ATOM 1569 N N . SER A 1 192 ? 17.869 -5.369 -13.589 1.00 92.25 192 SER A N 1
ATOM 1570 C CA . SER A 1 192 ? 17.814 -6.733 -13.054 1.00 92.25 192 SER A CA 1
ATOM 1571 C C . SER A 1 192 ? 17.753 -6.742 -11.522 1.00 92.25 192 SER A C 1
ATOM 1573 O O . SER A 1 192 ? 16.951 -7.459 -10.928 1.00 92.25 192 SER A O 1
ATOM 1575 N N . ARG A 1 193 ? 18.558 -5.899 -10.858 1.00 91.25 193 ARG A N 1
ATOM 1576 C CA . ARG A 1 193 ? 18.556 -5.766 -9.391 1.00 91.25 193 ARG A CA 1
ATOM 1577 C C . ARG A 1 193 ? 17.219 -5.269 -8.842 1.00 91.25 193 ARG A C 1
ATOM 1579 O O . ARG A 1 193 ? 16.790 -5.766 -7.801 1.00 91.25 193 ARG A O 1
ATOM 1586 N N . LYS A 1 194 ? 16.574 -4.307 -9.510 1.00 90.69 194 LYS A N 1
ATOM 1587 C CA . LYS A 1 194 ? 15.273 -3.764 -9.085 1.00 90.69 194 LYS A CA 1
ATOM 1588 C C . LYS A 1 194 ? 14.178 -4.828 -9.168 1.00 90.69 194 LYS A C 1
ATOM 1590 O O . LYS A 1 194 ? 13.469 -5.045 -8.187 1.00 90.69 194 LYS A O 1
ATOM 1595 N N . ILE A 1 195 ? 14.119 -5.559 -10.281 1.00 91.31 195 ILE A N 1
ATOM 1596 C CA . ILE A 1 195 ? 13.130 -6.626 -10.483 1.00 91.31 195 ILE A CA 1
ATOM 1597 C C . ILE A 1 195 ? 13.357 -7.781 -9.497 1.00 91.31 195 ILE A C 1
ATOM 1599 O O . ILE A 1 195 ? 12.413 -8.229 -8.850 1.00 91.31 195 ILE A O 1
ATOM 1603 N N . ILE A 1 196 ? 14.604 -8.233 -9.312 1.00 91.81 196 ILE A N 1
ATOM 1604 C CA . ILE A 1 196 ? 14.923 -9.301 -8.347 1.00 91.81 196 ILE A CA 1
ATOM 1605 C C . ILE A 1 196 ? 14.507 -8.895 -6.930 1.00 91.81 196 ILE A C 1
ATOM 1607 O O . ILE A 1 196 ? 13.858 -9.675 -6.237 1.00 91.81 196 ILE A O 1
ATOM 1611 N N . ARG A 1 197 ? 14.813 -7.658 -6.514 1.00 91.12 197 ARG A N 1
ATOM 1612 C CA . ARG A 1 197 ? 14.409 -7.147 -5.198 1.00 91.12 197 ARG A CA 1
ATOM 1613 C C . ARG A 1 197 ? 12.893 -7.182 -5.019 1.00 91.12 197 ARG A C 1
ATOM 1615 O O . ARG A 1 197 ? 12.431 -7.594 -3.958 1.00 91.12 197 ARG A O 1
ATOM 1622 N N . PHE A 1 198 ? 12.136 -6.763 -6.031 1.00 90.38 198 PHE A N 1
ATOM 1623 C CA . PHE A 1 198 ? 10.678 -6.837 -6.011 1.00 90.38 198 PHE A CA 1
ATOM 1624 C C . PHE A 1 198 ? 10.186 -8.284 -5.865 1.00 90.38 198 PHE A C 1
ATOM 1626 O O . PHE A 1 198 ? 9.364 -8.561 -4.995 1.00 90.38 198 PHE A O 1
ATOM 1633 N N . ILE A 1 199 ? 10.730 -9.218 -6.654 1.00 91.38 199 ILE A N 1
ATOM 1634 C CA . ILE A 1 199 ? 10.370 -10.643 -6.593 1.00 91.38 199 ILE A CA 1
ATOM 1635 C C . ILE A 1 199 ? 10.640 -11.218 -5.197 1.00 91.38 199 ILE A C 1
ATOM 1637 O O . ILE A 1 199 ? 9.792 -11.921 -4.645 1.00 91.38 199 ILE A O 1
ATOM 1641 N N . ASP A 1 200 ? 11.802 -10.925 -4.614 1.00 91.19 200 ASP A N 1
ATOM 1642 C CA . ASP A 1 200 ? 12.183 -11.428 -3.292 1.00 91.19 200 ASP A CA 1
ATOM 1643 C C . ASP A 1 200 ? 11.286 -10.857 -2.184 1.00 91.19 200 ASP A C 1
ATOM 1645 O O . ASP A 1 200 ? 10.827 -11.594 -1.308 1.00 91.19 200 ASP A O 1
ATOM 1649 N N . GLN A 1 201 ? 10.977 -9.557 -2.242 1.00 88.75 201 GLN A N 1
ATOM 1650 C CA . GLN A 1 201 ? 10.048 -8.915 -1.308 1.00 88.75 201 GLN A CA 1
ATOM 1651 C C . GLN A 1 201 ? 8.637 -9.493 -1.433 1.00 88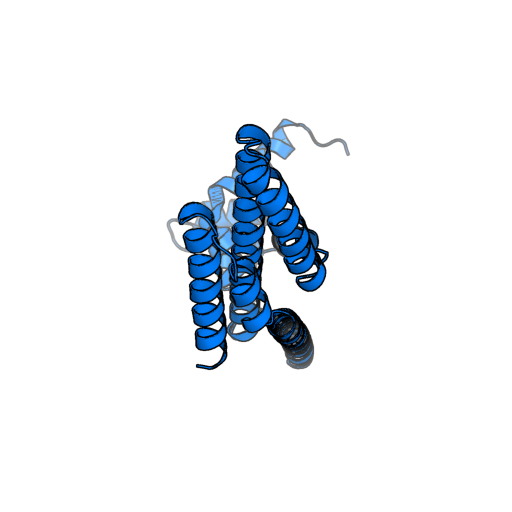.75 201 GLN A C 1
ATOM 1653 O O . GLN A 1 201 ? 8.023 -9.841 -0.424 1.00 88.75 201 GLN A O 1
ATOM 1658 N N . TYR A 1 202 ? 8.153 -9.671 -2.661 1.00 89.25 202 TYR A N 1
ATOM 1659 C CA . TYR A 1 202 ? 6.856 -10.278 -2.923 1.00 89.25 202 TYR A CA 1
ATOM 1660 C C . TYR A 1 202 ? 6.773 -11.706 -2.366 1.00 89.25 202 TYR A C 1
ATOM 1662 O O . TYR A 1 202 ? 5.824 -12.035 -1.654 1.00 89.25 202 TYR A O 1
ATOM 1670 N N . LYS A 1 203 ? 7.790 -12.546 -2.613 1.00 89.56 203 LYS A N 1
ATOM 1671 C CA . LYS A 1 203 ? 7.862 -13.904 -2.044 1.00 89.56 203 LYS A CA 1
ATOM 1672 C C . LYS A 1 203 ? 7.809 -13.880 -0.521 1.00 89.56 203 LYS A C 1
ATOM 1674 O O . LYS A 1 203 ? 7.032 -14.627 0.062 1.00 89.56 203 LYS A O 1
ATOM 1679 N N . SER A 1 204 ? 8.566 -12.985 0.113 1.00 88.19 204 SER A N 1
ATOM 1680 C CA . SER A 1 204 ? 8.555 -12.836 1.571 1.00 88.19 204 SER A CA 1
ATOM 1681 C C . SER A 1 204 ? 7.167 -12.460 2.114 1.00 88.19 204 SER A C 1
ATOM 1683 O O . SER A 1 204 ? 6.732 -13.009 3.128 1.00 88.19 204 SER A O 1
ATOM 1685 N N . ILE A 1 205 ? 6.440 -11.568 1.431 1.00 84.00 205 ILE A N 1
ATOM 1686 C CA . ILE A 1 205 ? 5.063 -11.193 1.791 1.00 84.00 205 ILE A CA 1
ATOM 1687 C C . ILE A 1 205 ? 4.118 -12.397 1.677 1.00 84.00 205 ILE A C 1
ATOM 1689 O O . ILE A 1 205 ? 3.321 -12.642 2.584 1.00 84.00 205 ILE A O 1
ATOM 1693 N N . VAL A 1 206 ? 4.218 -13.167 0.591 1.00 83.31 206 VAL A N 1
ATOM 1694 C CA . VAL A 1 206 ? 3.383 -14.359 0.368 1.00 83.31 206 VAL A CA 1
ATOM 1695 C C . VAL A 1 206 ? 3.680 -15.455 1.396 1.00 83.31 206 VAL A C 1
ATOM 1697 O O . VAL A 1 206 ? 2.751 -16.050 1.938 1.00 83.31 206 VAL A O 1
ATOM 1700 N N . GLU A 1 207 ? 4.950 -15.696 1.722 1.00 85.19 207 GLU A N 1
ATOM 1701 C CA . GLU A 1 207 ? 5.347 -16.665 2.752 1.00 85.19 207 GLU A CA 1
ATOM 1702 C C . GLU A 1 207 ? 4.768 -16.305 4.127 1.00 85.19 207 GLU A C 1
ATOM 1704 O O . GLU A 1 207 ? 4.205 -17.169 4.795 1.00 85.19 207 GLU A O 1
ATOM 1709 N N . ARG A 1 208 ? 4.818 -15.021 4.513 1.00 79.56 208 ARG A N 1
ATOM 1710 C CA . ARG A 1 208 ? 4.233 -14.508 5.769 1.00 79.56 208 ARG A CA 1
ATOM 1711 C C . ARG A 1 208 ? 2.712 -14.646 5.845 1.00 79.56 208 ARG A C 1
ATOM 1713 O O . ARG A 1 208 ? 2.154 -14.617 6.936 1.00 79.56 208 ARG A O 1
ATOM 1720 N N . LEU A 1 209 ? 2.037 -14.721 4.702 1.00 70.00 209 LEU A N 1
ATOM 1721 C CA . LEU A 1 209 ? 0.594 -14.947 4.620 1.00 70.00 209 LEU A CA 1
ATOM 1722 C C . LEU A 1 209 ? 0.218 -16.428 4.722 1.00 70.00 209 LEU A C 1
ATOM 1724 O O . LEU A 1 209 ? -0.895 -16.743 5.139 1.00 70.00 209 LEU A O 1
ATOM 1728 N N . ALA A 1 210 ? 1.116 -17.323 4.305 1.00 66.75 210 ALA A N 1
ATOM 1729 C CA . ALA A 1 210 ? 0.909 -18.768 4.337 1.00 66.75 210 ALA A CA 1
ATOM 1730 C C . ALA A 1 210 ? 1.301 -19.414 5.681 1.00 66.75 210 ALA A C 1
ATOM 1732 O O . ALA A 1 210 ? 0.878 -20.541 5.948 1.00 66.75 210 ALA A O 1
ATOM 1733 N N . SER A 1 211 ? 2.110 -18.724 6.493 1.00 54.69 211 SER A N 1
ATOM 1734 C CA . SER A 1 211 ? 2.547 -19.128 7.839 1.00 54.69 211 SER A CA 1
ATOM 1735 C C . SER A 1 211 ? 1.555 -18.743 8.932 1.00 54.69 211 SER A C 1
ATOM 1737 O O . SER A 1 211 ? 1.298 -19.590 9.815 1.00 54.69 211 SER A O 1
#

pLDDT: mean 78.19, std 13.41, range [39.72, 96.5]

Radius of gyration: 23.7 Å; chains: 1; bounding box: 46×51×68 Å

Sequence (211 aa):
MSFDHQQVASLIRKFGSADKMLAEAYINGTVFVDNENQNLIEGLKKTGILRIADHSDEFRLTTDIKRLIDRLLLRNLRYRQNTDMSKMIKSVEDDIEAYRYAFEHNEHDEANYHLELIDDSLYESMEMLENSLSVMFSAITSQFGFVNSLASKIRENERALAYAQQLVKELNQINLHDCYDWFNWAAPPELSRKIIRFIDQYKSIVERLAS

Foldseek 3Di:
DDDDPVNVVVLVVLCVVCVVVQVCCLQQVKDFDDPVCPVSQVVCVVVQQWDDDPDPGIIHGDPVNSVVVVCVLVVVVVVLVPPQLLVLVVVLLVLLVQLVVCVVVVVVVSNVVSLVVNLVSLVVSLVSLVSLVVVLCSQQVRPPNDDPDPVVNVVSVVVSVVSVVVSVVSLVSDDVVVLVVSPVDVDDPSSVVSSVVSSVSSVVSVVVVVD

Secondary structure (DSSP, 8-state):
-PPPHHHHHHHHHHHHHTHHHHHHHHHSS-EE--TTTHHHHHHHHHTTSEEE-SSTTEEEE-HHHHHHHHHHHHHHHHHHTT--HHHHHHHHHHHHHHHHHHHHTT-HHHHHHHHHHHHHHHHHHHHHHHHHHHHHHHHHH--S-S-SSHHHHHHHHHHHHHHHHHHHHHHTT--HHHHHHTTSSS--HHHHHHHHHHHHHHHHHHHHHH-